Protein AF-0000000069230664 (afdb_homodimer)

Secondary structure (DSSP, 8-state):
-----------------------------------------------------GGGEEEEEEEE--SSS-EEEEEEEE----TT---EEEEEE-TT---SS---TTTEEEEETTEEEEGGG----TT-EEEEEEE-SS----EEEEEE--/-----------------------------------------------------GGGEEEEEEEE--SSS-EEEEEEEE----TT---EEEEEE-TT---SS---TTTEEEEETTEEEEGGG----TT-EEEEEEE-SS----EEEEEE--

Structure (mmCIF, N/CA/C/O backbone):
data_AF-0000000069230664-model_v1
#
loop_
_entity.id
_entity.type
_entity.pdbx_description
1 polymer 'Uncharacterized protein'
#
loop_
_atom_site.group_PDB
_atom_site.id
_atom_site.type_symbol
_atom_site.label_atom_id
_atom_site.label_alt_id
_atom_site.label_comp_id
_atom_site.label_asym_id
_atom_site.label_entity_id
_atom_site.label_seq_id
_atom_site.pdbx_PDB_ins_code
_atom_site.Cartn_x
_atom_site.Cartn_y
_atom_site.Cartn_z
_atom_site.occupancy
_atom_site.B_iso_or_equiv
_atom_site.auth_seq_id
_atom_site.auth_comp_id
_atom_site.auth_asym_id
_atom_site.auth_atom_id
_atom_site.pdbx_PDB_model_num
ATOM 1 N N . MET A 1 1 ? -23.125 7.215 -46.312 1 23.78 1 MET A N 1
ATOM 2 C CA . MET A 1 1 ? -23.688 8.547 -46.469 1 23.78 1 MET A CA 1
ATOM 3 C C . MET A 1 1 ? -23.359 9.422 -45.281 1 23.78 1 MET A C 1
ATOM 5 O O . MET A 1 1 ? -23.719 9.094 -44.125 1 23.78 1 MET A O 1
ATOM 9 N N . THR A 1 2 ? -22.234 10.258 -45.25 1 27.83 2 THR A N 1
ATOM 10 C CA . THR A 1 2 ? -21.219 10.883 -44.406 1 27.83 2 THR A CA 1
ATOM 11 C C . THR A 1 2 ? -21.75 12.164 -43.781 1 27.83 2 THR A C 1
ATOM 13 O O . THR A 1 2 ? -21.016 12.906 -43.156 1 27.83 2 THR A O 1
ATOM 16 N N . ILE A 1 3 ? -23.141 12.492 -43.781 1 30.53 3 ILE A N 1
ATOM 17 C CA . ILE A 1 3 ? -23.391 13.93 -43.75 1 30.53 3 ILE A CA 1
ATOM 18 C C . ILE A 1 3 ? -22.969 14.5 -42.406 1 30.53 3 ILE A C 1
ATOM 20 O O . ILE A 1 3 ? -23.266 13.914 -41.344 1 30.53 3 ILE A O 1
ATOM 24 N N . THR A 1 4 ? -22.047 15.625 -42.344 1 30.31 4 THR A N 1
ATOM 25 C CA . THR A 1 4 ? -21.234 16.594 -41.625 1 30.31 4 THR A CA 1
ATOM 26 C C . THR A 1 4 ? -22.109 17.562 -40.812 1 30.31 4 THR A C 1
ATOM 28 O O . THR A 1 4 ? -21.609 18.469 -40.156 1 30.31 4 THR A O 1
ATOM 31 N N . ASN A 1 5 ? -23.516 17.391 -40.656 1 31.42 5 ASN A N 1
ATOM 32 C CA . ASN A 1 5 ? -24.156 18.688 -40.406 1 31.42 5 ASN A CA 1
ATOM 33 C C . ASN A 1 5 ? -23.672 19.344 -39.125 1 31.42 5 ASN A C 1
ATOM 35 O O . ASN A 1 5 ? -23.484 18.656 -38.125 1 31.42 5 ASN A O 1
ATOM 39 N N . TYR A 1 6 ? -23.062 20.609 -39.219 1 31.38 6 TYR A N 1
ATOM 40 C CA . TYR A 1 6 ? -22.469 21.75 -38.5 1 31.38 6 TYR A CA 1
ATOM 41 C C . TYR A 1 6 ? -23.484 22.391 -37.562 1 31.38 6 TYR A C 1
ATOM 43 O O . TYR A 1 6 ? -24.359 23.125 -38 1 31.38 6 TYR A O 1
ATOM 51 N N . THR A 1 7 ? -24.312 21.703 -36.719 1 31.67 7 THR A N 1
ATOM 52 C CA . THR A 1 7 ? -25.359 22.438 -36 1 31.67 7 THR A CA 1
ATOM 53 C C . THR A 1 7 ? -24.781 23.609 -35.219 1 31.67 7 THR A C 1
ATOM 55 O O . THR A 1 7 ? -23.781 23.453 -34.531 1 31.67 7 THR A O 1
ATOM 58 N N . SER A 1 8 ? -25.125 24.953 -35.625 1 30.28 8 SER A N 1
ATOM 59 C CA . SER A 1 8 ? -25 26.375 -35.375 1 30.28 8 SER A CA 1
ATOM 60 C C . SER A 1 8 ? -25.453 26.75 -33.969 1 30.28 8 SER A C 1
ATOM 62 O O . SER A 1 8 ? -26.656 26.75 -33.688 1 30.28 8 SER A O 1
ATOM 64 N N . LEU A 1 9 ? -25.156 26.094 -32.812 1 29.92 9 LEU A N 1
ATOM 65 C CA . LEU A 1 9 ? -25.766 26.547 -31.562 1 29.92 9 LEU A CA 1
ATOM 66 C C . LEU A 1 9 ? -25.484 28.016 -31.328 1 29.92 9 LEU A C 1
ATOM 68 O O . LEU A 1 9 ? -24.328 28.438 -31.25 1 29.92 9 LEU A O 1
ATOM 72 N N . PHE A 1 10 ? -26.422 28.984 -31.766 1 29.2 10 PHE A N 1
ATOM 73 C CA . PHE A 1 10 ? -26.609 30.422 -31.75 1 29.2 10 PHE A CA 1
ATOM 74 C C . PHE A 1 10 ? -26.578 30.969 -30.328 1 29.2 10 PHE A C 1
ATOM 76 O O . PHE A 1 10 ? -27.484 30.719 -29.531 1 29.2 10 PHE A O 1
ATOM 83 N N . PHE A 1 11 ? -25.5 31.094 -29.531 1 29.5 11 PHE A N 1
ATOM 84 C CA . PHE A 1 11 ? -25.406 31.719 -28.219 1 29.5 11 PHE A CA 1
ATOM 85 C C . PHE A 1 11 ? -25.703 33.219 -28.312 1 29.5 11 PHE A C 1
ATOM 87 O O . PHE A 1 11 ? -24.875 34 -28.781 1 29.5 11 PHE A O 1
ATOM 94 N N . ILE A 1 12 ? -26.984 33.656 -28.641 1 29.86 12 ILE A N 1
ATOM 95 C CA . ILE A 1 12 ? -27.375 35.062 -28.797 1 29.86 12 ILE A CA 1
ATOM 96 C C . ILE A 1 12 ? -27.172 35.812 -27.484 1 29.86 12 ILE A C 1
ATOM 98 O O . ILE A 1 12 ? -27.875 35.562 -26.516 1 29.86 12 ILE A O 1
ATOM 102 N N . CYS A 1 13 ? -26.016 36.281 -27.031 1 29.11 13 CYS A N 1
ATOM 103 C CA . CYS A 1 13 ? -25.594 37.125 -25.906 1 29.11 13 CYS A CA 1
ATOM 104 C C . CYS A 1 13 ? -26.156 38.531 -26.047 1 29.11 13 CYS A C 1
ATOM 106 O O . CYS A 1 13 ? -25.453 39.438 -26.547 1 29.11 13 CYS A O 1
ATOM 108 N N . PHE A 1 14 ? -27.328 38.812 -26.656 1 28.77 14 PHE A N 1
ATOM 109 C CA . PHE A 1 14 ? -27.484 40.25 -26.969 1 28.77 14 PHE A CA 1
ATOM 110 C C . PHE A 1 14 ? -27.328 41.094 -25.734 1 28.77 14 PHE A C 1
ATOM 112 O O . PHE A 1 14 ? -27.75 40.719 -24.641 1 28.77 14 PHE A O 1
ATOM 119 N N . ILE A 1 15 ? -26.484 42.188 -25.734 1 32.62 15 ILE A N 1
ATOM 120 C CA . ILE A 1 15 ? -25.969 43.375 -25.094 1 32.62 15 ILE A CA 1
ATOM 121 C C . ILE A 1 15 ? -27.125 44.312 -24.719 1 32.62 15 ILE A C 1
ATOM 123 O O . ILE A 1 15 ? -27.828 44.812 -25.594 1 32.62 15 ILE A O 1
ATOM 127 N N . ILE A 1 16 ? -27.984 44 -23.656 1 33.19 16 ILE A N 1
ATOM 128 C CA . ILE A 1 16 ? -29.094 44.812 -23.203 1 33.19 16 ILE A CA 1
ATOM 129 C C . ILE A 1 16 ? -28.594 46.25 -22.938 1 33.19 16 ILE A C 1
ATOM 131 O O . ILE A 1 16 ? -27.625 46.438 -22.219 1 33.19 16 ILE A O 1
ATOM 135 N N . PRO A 1 17 ? -28.938 47.281 -23.797 1 34.44 17 PRO A N 1
ATOM 136 C CA . PRO A 1 17 ? -28.609 48.688 -23.797 1 34.44 17 PRO A CA 1
ATOM 137 C C . PRO A 1 17 ? -29.047 49.406 -22.5 1 34.44 17 PRO A C 1
ATOM 139 O O . PRO A 1 17 ? -30.234 49.375 -22.172 1 34.44 17 PRO A O 1
ATOM 142 N N . LEU A 1 18 ? -28.391 49.219 -21.344 1 31.38 18 LEU A N 1
ATOM 143 C CA . LEU A 1 18 ? -28.734 49.938 -20.109 1 31.38 18 LEU A CA 1
ATOM 144 C C . LEU A 1 18 ? -28.828 51.438 -20.344 1 31.38 18 LEU A C 1
ATOM 146 O O . LEU A 1 18 ? -27.844 52.062 -20.703 1 31.38 18 LEU A O 1
ATOM 150 N N . VAL A 1 19 ? -29.906 51.875 -21.031 1 29.36 19 VAL A N 1
ATOM 151 C CA . VAL A 1 19 ? -30.188 53.281 -21.297 1 29.36 19 VAL A CA 1
ATOM 152 C C . VAL A 1 19 ? -30.047 54.094 -20.016 1 29.36 19 VAL A C 1
ATOM 154 O O . VAL A 1 19 ? -30.391 53.625 -18.938 1 29.36 19 VAL A O 1
ATOM 157 N N . HIS A 1 20 ? -29.25 55.188 -20.078 1 30.42 20 HIS A N 1
ATOM 158 C CA . HIS A 1 20 ? -28.703 56.312 -19.312 1 30.42 20 HIS A CA 1
ATOM 159 C C . HIS A 1 20 ? -29.828 57.188 -18.766 1 30.42 20 HIS A C 1
ATOM 161 O O . HIS A 1 20 ? -30.438 57.969 -19.5 1 30.42 20 HIS A O 1
ATOM 167 N N . CYS A 1 21 ? -30.828 56.594 -18.078 1 27.78 21 CYS A N 1
ATOM 168 C CA . CYS A 1 21 ? -31.859 57.5 -17.609 1 27.78 21 CYS A CA 1
ATOM 169 C C . CYS A 1 21 ? -31.234 58.688 -16.859 1 27.78 21 CYS A C 1
ATOM 171 O O . CYS A 1 21 ? -30.391 58.5 -15.992 1 27.78 21 CYS A O 1
ATOM 173 N N . ASN A 1 22 ? -31.312 59.844 -17.484 1 27.75 22 ASN A N 1
ATOM 174 C CA . ASN A 1 22 ? -30.922 61.219 -17.234 1 27.75 22 ASN A CA 1
ATOM 175 C C . ASN A 1 22 ? -31.469 61.719 -15.898 1 27.75 22 ASN A C 1
ATOM 177 O O . ASN A 1 22 ? -32.625 62.125 -15.805 1 27.75 22 ASN A O 1
ATOM 181 N N . VAL A 1 23 ? -31.641 60.938 -14.82 1 27.81 23 VAL A N 1
ATOM 182 C CA . VAL A 1 23 ? -32.406 61.5 -13.727 1 27.81 23 VAL A CA 1
ATOM 183 C C . VAL A 1 23 ? -31.719 62.781 -13.234 1 27.81 23 VAL A C 1
ATOM 185 O O . VAL A 1 23 ? -30.5 62.781 -13.047 1 27.81 23 VAL A O 1
ATOM 188 N N . GLU A 1 24 ? -32.312 63.906 -13.602 1 31.81 24 GLU A N 1
ATOM 189 C CA . GLU A 1 24 ? -32.125 65.312 -13.328 1 31.81 24 GLU A CA 1
ATOM 190 C C . GLU A 1 24 ? -31.984 65.625 -11.828 1 31.81 24 GLU A C 1
ATOM 192 O O . GLU A 1 24 ? -32.969 65.438 -11.086 1 31.81 24 GLU A O 1
ATOM 197 N N . LYS A 1 25 ? -31.203 64.875 -11.055 1 29.16 25 LYS A N 1
ATOM 198 C CA . LYS A 1 25 ? -31.297 65.125 -9.617 1 29.16 25 LYS A CA 1
ATOM 199 C C . LYS A 1 25 ? -30.953 66.625 -9.297 1 29.16 25 LYS A C 1
ATOM 201 O O . LYS A 1 25 ? -30.016 67.188 -9.867 1 29.16 25 LYS A O 1
ATOM 206 N N . HIS A 1 26 ? -32.031 67.375 -9.016 1 27.28 26 HIS A N 1
ATOM 207 C CA . HIS A 1 26 ? -32.031 68.75 -8.484 1 27.28 26 HIS A CA 1
ATOM 208 C C . HIS A 1 26 ? -31.156 68.875 -7.258 1 27.28 26 HIS A C 1
ATOM 210 O O . HIS A 1 26 ? -31.047 67.938 -6.461 1 27.28 26 HIS A O 1
ATOM 216 N N . SER A 1 27 ? -30.125 69.75 -7.289 1 27.45 27 SER A N 1
ATOM 217 C CA . SER A 1 27 ? -28.938 70.125 -6.523 1 27.45 27 SER A CA 1
ATOM 218 C C . SER A 1 27 ? -29.312 70.812 -5.199 1 27.45 27 SER A C 1
ATOM 220 O O . SER A 1 27 ? -28.453 71.312 -4.48 1 27.45 27 SER A O 1
ATOM 222 N N . GLY A 1 28 ? -30.547 70.5 -4.656 1 25.44 28 GLY A N 1
ATOM 223 C CA . GLY A 1 28 ? -30.766 71.5 -3.602 1 25.44 28 GLY A CA 1
ATOM 224 C C . GLY A 1 28 ? -29.672 71.5 -2.553 1 25.44 28 GLY A C 1
ATOM 225 O O . GLY A 1 28 ? -28.953 70.5 -2.398 1 25.44 28 GLY A O 1
ATOM 226 N N . HIS A 1 29 ? -29.188 72.688 -2.184 1 30.41 29 HIS A N 1
ATOM 227 C CA . HIS A 1 29 ? -28.062 73.188 -1.422 1 30.41 29 HIS A CA 1
ATOM 228 C C . HIS A 1 29 ? -28.156 72.812 0.046 1 30.41 29 HIS A C 1
ATOM 230 O O . HIS A 1 29 ? -27.391 73.312 0.88 1 30.41 29 HIS A O 1
ATOM 236 N N . SER A 1 30 ? -28.859 71.688 0.382 1 27.73 30 SER A N 1
ATOM 237 C CA . SER A 1 30 ? -29.062 71.688 1.826 1 27.73 30 SER A CA 1
ATOM 238 C C . SER A 1 30 ? -27.734 71.625 2.574 1 27.73 30 SER A C 1
ATOM 240 O O . SER A 1 30 ? -26.828 70.938 2.189 1 27.73 30 SER A O 1
ATOM 242 N N . THR A 1 31 ? -27.516 72.75 3.258 1 29.25 31 THR A N 1
ATOM 243 C CA . THR A 1 31 ? -26.406 73.125 4.133 1 29.25 31 THR A CA 1
ATOM 244 C C . THR A 1 31 ? -26.219 72.062 5.23 1 29.25 31 THR A C 1
ATOM 246 O O . THR A 1 31 ? -27.031 72 6.152 1 29.25 31 THR A O 1
ATOM 249 N N . GLN A 1 32 ? -26.266 70.812 4.93 1 26.81 32 GLN A N 1
ATOM 250 C CA . GLN A 1 32 ? -26.219 69.875 6.082 1 26.81 32 GLN A CA 1
ATOM 251 C C . GLN A 1 32 ? -24.938 70.062 6.875 1 26.81 32 GLN A C 1
ATOM 253 O O . GLN A 1 32 ? -23.844 70.188 6.297 1 26.81 32 GLN A O 1
ATOM 258 N N . ILE A 1 33 ? -25.109 70.875 7.973 1 32.66 33 ILE A N 1
ATOM 259 C CA . ILE 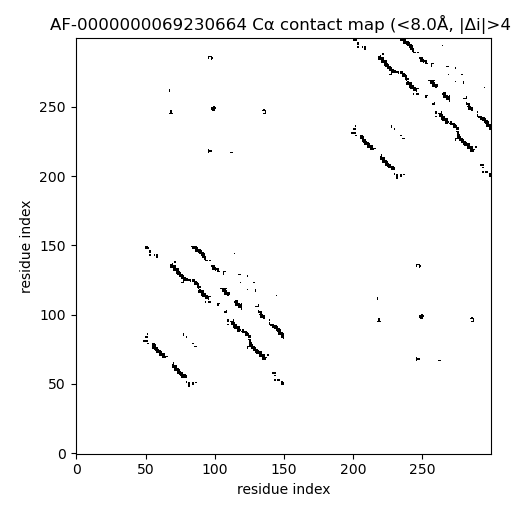A 1 33 ? -24.141 71 9.055 1 32.66 33 ILE A CA 1
ATOM 260 C C . ILE A 1 33 ? -23.562 69.625 9.414 1 32.66 33 ILE A C 1
ATOM 262 O O . ILE A 1 33 ? -24.281 68.75 9.844 1 32.66 33 ILE A O 1
ATOM 266 N N . MET A 1 34 ? -22.703 69.125 8.547 1 27.47 34 MET A N 1
ATOM 267 C CA . MET A 1 34 ? -22.094 67.875 8.883 1 27.47 34 MET A CA 1
ATOM 268 C C . MET A 1 34 ? -21.266 67.938 10.156 1 27.47 34 MET A C 1
ATOM 270 O O . MET A 1 34 ? -20.328 68.75 10.227 1 27.47 34 MET A O 1
ATOM 274 N N . HIS A 1 35 ? -22.031 68.062 11.297 1 29.52 35 HIS A N 1
ATOM 275 C CA . HIS A 1 35 ? -21.281 67.875 12.539 1 29.52 35 HIS A CA 1
ATOM 276 C C . HIS A 1 35 ? -20.328 66.688 12.445 1 29.52 35 HIS A C 1
ATOM 278 O O . HIS A 1 35 ? -20.719 65.625 12 1 29.52 35 HIS A O 1
ATOM 284 N N . SER A 1 36 ? -19.125 67.062 12.164 1 32 36 SER A N 1
ATOM 285 C CA . SER A 1 36 ? -18.016 66.062 12.156 1 32 36 SER A CA 1
ATOM 286 C C . SER A 1 36 ? -17.891 65.375 13.5 1 32 36 SER A C 1
ATOM 288 O O . SER A 1 36 ? -17.641 66 14.523 1 32 36 SER A O 1
ATOM 290 N N . PHE A 1 37 ? -18.938 64.562 13.93 1 31.34 37 PHE A N 1
ATOM 291 C CA . PHE A 1 37 ? -18.641 63.688 15.047 1 31.34 37 PHE A CA 1
ATOM 292 C C . PHE A 1 37 ? -17.281 63.031 14.883 1 31.34 37 PHE A C 1
ATOM 294 O O . PHE A 1 37 ? -17.031 62.344 13.891 1 31.34 37 PHE A O 1
ATOM 301 N N . HIS A 1 38 ? -16.203 63.75 15.297 1 31.69 38 HIS A N 1
ATOM 302 C CA . HIS A 1 38 ? -14.938 63.062 15.453 1 31.69 38 HIS A CA 1
ATOM 303 C C . HIS A 1 38 ? -15.078 61.812 16.344 1 31.69 38 HIS A C 1
ATOM 305 O O . HIS A 1 38 ? -15.289 61.938 17.547 1 31.69 38 HIS A O 1
ATOM 311 N N . GLU A 1 39 ? -15.93 60.875 16.031 1 35.84 39 GLU A N 1
ATOM 312 C CA . GLU A 1 39 ? -15.789 59.625 16.734 1 35.84 39 GLU A CA 1
ATOM 313 C C . GLU A 1 39 ? -14.328 59.188 16.812 1 35.84 39 GLU A C 1
ATOM 315 O O . GLU A 1 39 ? -13.656 59.094 15.789 1 35.84 39 GLU A O 1
ATOM 320 N N . ASP A 1 40 ? -13.68 59.656 17.828 1 36.69 40 ASP A N 1
ATOM 321 C CA . ASP A 1 40 ? -12.453 58.938 18.203 1 36.69 40 ASP A CA 1
ATOM 322 C C . ASP A 1 40 ? -12.648 57.438 18.094 1 36.69 40 ASP A C 1
ATOM 324 O O . ASP A 1 40 ? -13.391 56.844 18.875 1 36.69 40 ASP A O 1
ATOM 328 N N . ARG A 1 41 ? -12.875 56.844 16.969 1 35.25 41 ARG A N 1
ATOM 329 C CA . ARG A 1 41 ? -12.797 55.406 16.797 1 35.25 41 ARG A CA 1
ATOM 330 C C . ARG A 1 41 ? -11.469 54.844 17.312 1 35.25 41 ARG A C 1
ATOM 332 O O . ARG A 1 41 ? -10.445 54.969 16.641 1 35.25 41 ARG A O 1
ATOM 339 N N . ASN A 1 42 ? -11.117 55.219 18.516 1 36.44 42 ASN A N 1
ATOM 340 C CA . ASN A 1 42 ? -10.172 54.188 18.969 1 36.44 42 ASN A CA 1
ATOM 341 C C . ASN A 1 42 ? -10.578 52.812 18.5 1 36.44 42 ASN A C 1
ATOM 343 O O . ASN A 1 42 ? -11.523 52.219 19.031 1 36.44 42 ASN A O 1
ATOM 347 N N . GLY A 1 43 ? -10.781 52.688 17.297 1 36.31 43 GLY A N 1
ATOM 348 C CA . GLY A 1 43 ? -10.914 51.312 16.812 1 36.31 43 GLY A CA 1
ATOM 349 C C . GLY A 1 43 ? -10.125 50.31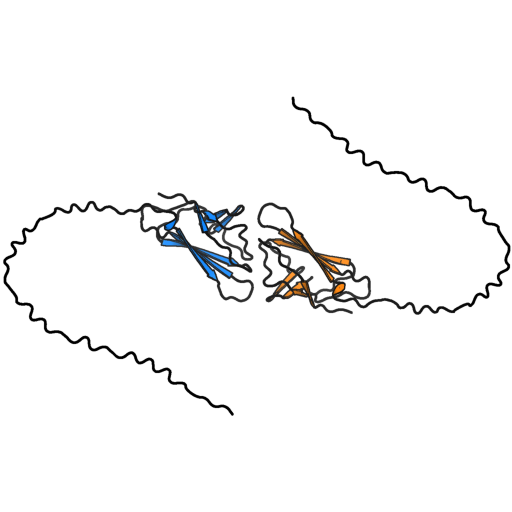2 17.625 1 36.31 43 GLY A C 1
ATOM 350 O O . GLY A 1 43 ? -8.898 50.375 17.688 1 36.31 43 GLY A O 1
ATOM 351 N N . SER A 1 44 ? -10.523 50.062 18.875 1 40.16 44 SER A N 1
ATOM 352 C CA . SER A 1 44 ? -10.016 48.781 19.359 1 40.16 44 SER A CA 1
ATOM 353 C C . SER A 1 44 ? -9.648 47.844 18.203 1 40.16 44 SER A C 1
ATOM 355 O O . SER A 1 44 ? -10.5 47.5 17.391 1 40.16 44 SER A O 1
ATOM 357 N N . LYS A 1 45 ? -8.586 48.188 17.547 1 41.06 45 LYS A N 1
ATOM 358 C CA . LYS A 1 45 ? -8.055 47.031 16.797 1 41.06 45 LYS A CA 1
ATOM 359 C C . LYS A 1 45 ? -8.5 45.719 17.422 1 41.06 45 LYS A C 1
ATOM 361 O O . LYS A 1 45 ? -8.047 45.344 18.5 1 41.06 45 LYS A O 1
ATOM 366 N N . PHE A 1 46 ? -9.68 45.469 17.516 1 42.19 46 PHE A N 1
ATOM 367 C CA . PHE A 1 46 ? -9.922 44.031 17.547 1 42.19 46 PHE A CA 1
ATOM 368 C C . PHE A 1 46 ? -8.805 43.281 16.844 1 42.19 46 PHE A C 1
ATOM 370 O O . PHE A 1 46 ? -8.641 43.375 15.625 1 42.19 46 PHE A O 1
ATOM 377 N N . SER A 1 47 ? -7.586 43.5 17.297 1 41.91 47 SER A N 1
ATOM 378 C CA . SER A 1 47 ? -6.629 42.469 16.828 1 41.91 47 SER A CA 1
ATOM 379 C C . SER A 1 47 ? -7.332 41.188 16.469 1 41.91 47 SER A C 1
ATOM 381 O O . SER A 1 47 ? -7.691 40.406 17.328 1 41.91 47 SER A O 1
ATOM 383 N N . TRP A 1 48 ? -8.297 41.156 15.727 1 43.88 48 TRP A N 1
ATOM 384 C CA . TRP A 1 48 ? -8.758 39.906 15.156 1 43.88 48 TRP A CA 1
ATOM 385 C C . TRP A 1 48 ? -7.652 38.844 15.164 1 43.88 48 TRP A C 1
ATOM 387 O O . TRP A 1 48 ? -6.961 38.656 14.156 1 43.88 48 TRP A O 1
ATOM 397 N N . HIS A 1 49 ? -6.59 39.062 15.906 1 49.84 49 HIS A N 1
ATOM 398 C CA . HIS A 1 49 ? -5.625 37.969 15.977 1 49.84 49 HIS A CA 1
ATOM 399 C C . HIS A 1 49 ? -6.32 36.625 16.203 1 49.84 49 HIS A C 1
ATOM 401 O O . HIS A 1 49 ? -6.602 36.25 17.344 1 49.84 49 HIS A O 1
ATOM 407 N N . GLY A 1 50 ? -7.309 36.344 15.547 1 57.34 50 GLY A N 1
ATOM 408 C CA . GLY A 1 50 ? -7.988 35.062 15.68 1 57.34 50 GLY A CA 1
ATOM 409 C C . GLY A 1 50 ? -7.039 33.906 15.914 1 57.34 50 GLY A C 1
ATOM 410 O O . GLY A 1 50 ? -5.934 33.875 15.375 1 57.34 50 GLY A O 1
ATOM 411 N N . SER A 1 51 ? -7.07 33.188 17.109 1 81.19 51 SER A N 1
ATOM 412 C CA . SER A 1 51 ? -6.281 32.031 17.5 1 81.19 51 SER A CA 1
ATOM 413 C C . SER A 1 51 ? -6.254 30.984 16.391 1 81.19 51 SER A C 1
ATOM 415 O O . SER A 1 51 ? -7.188 30.891 15.594 1 81.19 51 SER A O 1
ATOM 417 N N . CYS A 1 52 ? -4.984 30.688 16.047 1 93.25 52 CYS A N 1
ATOM 418 C CA . CYS A 1 52 ? -4.84 29.562 15.125 1 93.25 52 CYS A CA 1
ATOM 419 C C . CYS A 1 52 ? -5.598 28.344 15.633 1 93.25 52 CYS A C 1
ATOM 421 O O . CYS A 1 52 ? -5.57 28.047 16.828 1 93.25 52 CYS A O 1
ATOM 423 N N . THR A 1 53 ? -6.445 27.781 14.695 1 95.12 53 THR A N 1
ATOM 424 C CA . THR A 1 53 ? -7.234 26.609 15.047 1 95.12 53 THR A CA 1
ATOM 425 C C . THR A 1 53 ? -7.023 25.484 14.023 1 95.12 53 THR A C 1
ATOM 427 O O . THR A 1 53 ? -6.207 25.625 13.109 1 95.12 53 THR A O 1
ATOM 430 N N . ASN A 1 54 ? -7.738 24.406 14.258 1 96.56 54 ASN A N 1
ATOM 431 C CA . ASN A 1 54 ? -7.625 23.266 13.352 1 96.56 54 ASN A CA 1
ATOM 432 C C . ASN A 1 54 ? -8.062 23.641 11.938 1 96.56 54 ASN A C 1
ATOM 434 O O . ASN A 1 54 ? -7.613 23.031 10.961 1 96.56 54 ASN A O 1
ATOM 438 N N . LYS A 1 55 ? -8.906 24.688 11.875 1 96.62 55 LYS A N 1
ATOM 439 C CA . LYS A 1 55 ? -9.375 25.109 10.562 1 96.62 55 LYS A CA 1
ATOM 440 C C . LYS A 1 55 ? -8.234 25.703 9.734 1 96.62 55 LYS A C 1
ATOM 442 O O . LYS A 1 55 ? -8.352 25.828 8.508 1 96.62 55 LYS A O 1
ATOM 447 N N . ASP A 1 56 ? -7.141 26.047 10.398 1 97.12 56 ASP A N 1
ATOM 448 C CA . ASP A 1 56 ? -6.012 26.703 9.734 1 97.12 56 ASP A CA 1
ATOM 449 C C . ASP A 1 56 ? -5.02 25.672 9.211 1 97.12 56 ASP A C 1
ATOM 451 O O . ASP A 1 56 ? -4.031 26.031 8.562 1 97.12 56 ASP A O 1
ATOM 455 N N . ILE A 1 57 ? -5.164 24.391 9.5 1 98.5 57 ILE A N 1
ATOM 456 C CA . ILE A 1 57 ? -4.355 23.328 8.914 1 98.5 57 ILE A CA 1
ATOM 457 C C . ILE A 1 57 ? -5.051 22.781 7.672 1 98.5 57 ILE A C 1
ATOM 459 O O . ILE A 1 57 ? -6.066 22.078 7.777 1 98.5 57 ILE A O 1
ATOM 463 N N . SER A 1 58 ? -4.5 23.141 6.531 1 98.69 58 SER A N 1
ATOM 464 C CA . SER A 1 58 ? -5.062 22.688 5.262 1 98.69 58 SER A CA 1
ATOM 465 C C . SER A 1 58 ? -4.383 21.406 4.785 1 98.69 58 SER A C 1
ATOM 467 O O . SER A 1 58 ? -3.152 21.312 4.793 1 98.69 58 SER A O 1
ATOM 469 N N . ILE A 1 59 ? -5.199 20.406 4.395 1 98.88 59 ILE A N 1
ATOM 470 C CA . ILE A 1 59 ? -4.723 19.125 3.873 1 98.88 59 ILE A CA 1
ATOM 471 C C . ILE A 1 59 ? -5.285 18.906 2.473 1 98.88 59 ILE A C 1
ATOM 473 O O . ILE A 1 59 ? -6.504 18.953 2.271 1 98.88 59 ILE A O 1
ATOM 477 N N . SER A 1 60 ? -4.414 18.703 1.538 1 98.69 60 SER A N 1
ATOM 478 C CA . SER A 1 60 ? -4.859 18.438 0.174 1 98.69 60 SER A CA 1
ATOM 479 C C . SER A 1 60 ? -4.082 17.281 -0.44 1 98.69 60 SER A C 1
ATOM 481 O O . SER A 1 60 ? -2.934 17.031 -0.068 1 98.69 60 SER A O 1
ATOM 483 N N . GLN A 1 61 ? -4.797 16.531 -1.288 1 98.69 61 GLN A N 1
ATOM 484 C CA . GLN A 1 61 ? -4.172 15.438 -2.021 1 98.69 61 GLN A CA 1
ATOM 485 C C . GLN A 1 61 ? -4.523 15.492 -3.506 1 98.69 61 GLN A C 1
ATOM 487 O O . GLN A 1 61 ? -5.637 15.883 -3.869 1 98.69 61 GLN A O 1
ATOM 492 N N . SER A 1 62 ? -3.527 15.227 -4.34 1 97.81 62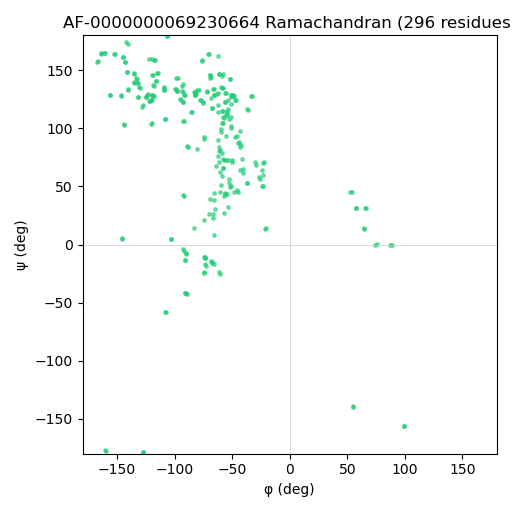 SER A N 1
ATOM 493 C CA . SER A 1 62 ? -3.742 15.125 -5.777 1 97.81 62 SER A CA 1
ATOM 494 C C . SER A 1 62 ? -3.076 13.883 -6.348 1 97.81 62 SER A C 1
ATOM 496 O O . SER A 1 62 ? -2.035 13.445 -5.852 1 97.81 62 SER A O 1
ATOM 498 N N . ARG A 1 63 ? -3.754 13.281 -7.305 1 96.56 63 ARG A N 1
ATOM 499 C CA . ARG A 1 63 ? -3.18 12.117 -7.98 1 96.56 63 ARG A CA 1
ATOM 500 C C . ARG A 1 63 ? -2.217 12.547 -9.086 1 96.56 63 ARG A C 1
ATOM 502 O O . ARG A 1 63 ? -2.518 13.453 -9.859 1 96.56 63 ARG A O 1
ATOM 509 N N . GLU A 1 64 ? -1.077 11.945 -9.055 1 92.69 64 GLU A N 1
ATOM 510 C CA . GLU A 1 64 ? -0.132 12.188 -10.141 1 9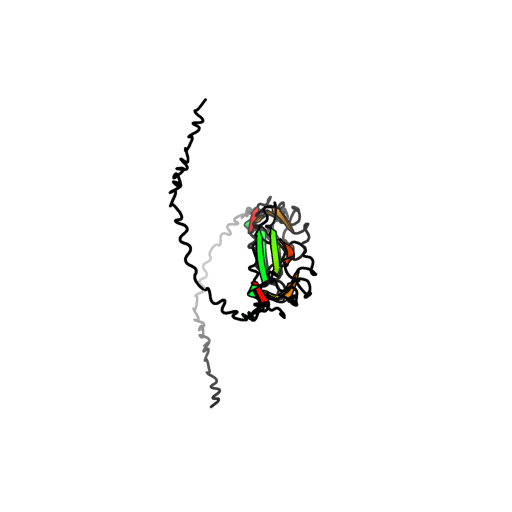2.69 64 GLU A CA 1
ATOM 511 C C . GLU A 1 64 ? -0.284 11.156 -11.25 1 92.69 64 GLU A C 1
ATOM 513 O O . GLU A 1 64 ? -0.548 9.977 -10.977 1 92.69 64 GLU A O 1
ATOM 518 N N . THR A 1 65 ? -0.222 11.602 -12.438 1 80.56 65 THR A N 1
ATOM 519 C CA . THR A 1 65 ? -0.366 10.711 -13.586 1 80.56 65 THR A CA 1
ATOM 520 C C . THR A 1 65 ? 0.989 10.156 -14.008 1 80.56 65 THR A C 1
ATOM 522 O O . THR A 1 65 ? 1.757 10.828 -14.695 1 80.56 65 THR A O 1
ATOM 525 N N . LEU A 1 66 ? 1.367 9.18 -13.414 1 82.81 66 LEU A N 1
ATOM 526 C CA . LEU A 1 66 ? 2.588 8.484 -13.805 1 82.81 66 LEU A CA 1
ATOM 527 C C . LEU A 1 66 ? 2.297 7.023 -14.141 1 82.81 66 LEU A C 1
ATOM 529 O O . LEU A 1 66 ? 1.195 6.531 -13.883 1 82.81 66 LEU A O 1
ATOM 533 N N . ARG A 1 67 ? 3.264 6.543 -14.875 1 86.31 67 ARG A N 1
ATOM 534 C CA . ARG A 1 67 ? 3.172 5.113 -15.156 1 86.31 67 ARG A CA 1
ATOM 535 C C . ARG A 1 67 ? 3.41 4.293 -13.891 1 86.31 67 ARG A C 1
ATOM 537 O O . ARG A 1 67 ? 4.133 4.727 -12.992 1 86.31 67 ARG A O 1
ATOM 544 N N . GLY A 1 68 ? 2.734 3.17 -13.789 1 92.94 68 GLY A N 1
ATOM 545 C CA . GLY A 1 68 ? 2.932 2.307 -12.641 1 92.94 68 GLY A CA 1
ATOM 546 C C . GLY A 1 68 ? 1.858 2.471 -11.578 1 92.94 68 GLY A C 1
ATOM 547 O O . GLY A 1 68 ? 0.723 2.836 -11.891 1 92.94 68 GLY A O 1
ATOM 548 N N . ILE A 1 69 ? 2.26 2.102 -10.336 1 95.44 69 ILE A N 1
ATOM 549 C CA . ILE A 1 69 ? 1.335 2.223 -9.219 1 95.44 69 ILE A CA 1
ATOM 550 C C . ILE A 1 69 ? 0.901 3.678 -9.062 1 95.44 69 ILE A C 1
ATOM 552 O O . ILE A 1 69 ? 1.73 4.59 -9.117 1 95.44 69 ILE A O 1
ATOM 556 N N . PRO A 1 70 ? -0.384 3.904 -8.859 1 96.38 70 PRO A N 1
ATOM 557 C CA . PRO A 1 70 ? -0.843 5.281 -8.656 1 96.38 70 PRO A CA 1
ATOM 558 C C . PRO A 1 70 ? -0.054 6.008 -7.57 1 96.38 70 PRO A C 1
ATOM 560 O O . PRO A 1 70 ? 0.328 5.402 -6.566 1 96.38 70 PRO A O 1
ATOM 563 N N . GLN A 1 71 ? 0.194 7.289 -7.797 1 98 71 GLN A N 1
ATOM 564 C CA . GLN A 1 71 ? 0.887 8.156 -6.848 1 98 71 GLN A CA 1
ATOM 565 C C . GLN A 1 71 ? -0 9.32 -6.414 1 98 71 GLN A C 1
ATOM 567 O O . GLN A 1 71 ? -0.743 9.875 -7.227 1 98 71 GLN A O 1
ATOM 572 N N . TYR A 1 72 ? 0.159 9.703 -5.211 1 98.31 72 TYR A N 1
ATOM 573 C CA . TYR A 1 72 ? -0.622 10.789 -4.633 1 98.31 72 TYR A CA 1
ATOM 574 C C . TYR A 1 72 ? 0.28 11.789 -3.92 1 98.31 72 TYR A C 1
ATOM 576 O O . TYR A 1 72 ? 1.091 11.406 -3.072 1 98.31 72 TYR A O 1
ATOM 584 N N . VAL A 1 73 ? 0.116 13.031 -4.301 1 98.62 73 VAL A N 1
ATOM 585 C CA . VAL A 1 73 ? 0.837 14.109 -3.639 1 98.62 73 VAL A CA 1
ATOM 586 C C . VAL A 1 73 ? -0.002 14.664 -2.488 1 98.62 73 VAL A C 1
ATOM 588 O O . VAL A 1 73 ? -1.182 14.977 -2.668 1 98.62 73 VAL A O 1
ATOM 591 N N . VAL A 1 74 ? 0.636 14.727 -1.345 1 98.81 74 VAL A N 1
ATOM 592 C CA . VAL A 1 74 ? -0.005 15.297 -0.165 1 98.81 74 VAL A CA 1
ATOM 593 C C . VAL A 1 74 ? 0.637 16.641 0.173 1 98.81 74 VAL A C 1
ATOM 595 O O . VAL A 1 74 ? 1.862 16.781 0.151 1 98.81 74 VAL A O 1
ATOM 598 N N . GLN A 1 75 ? -0.209 17.594 0.411 1 98.81 75 GLN A N 1
ATOM 599 C CA . GLN A 1 75 ? 0.238 18.875 0.929 1 98.81 75 GLN A CA 1
ATOM 600 C C . GLN A 1 75 ? -0.491 19.234 2.221 1 98.81 75 GLN A C 1
ATOM 602 O O . GLN A 1 75 ? -1.723 19.219 2.271 1 98.81 75 GLN A O 1
ATOM 607 N N . ILE A 1 76 ? 0.262 19.531 3.215 1 98.88 76 ILE A N 1
ATOM 608 C CA . ILE A 1 76 ? -0.241 20.016 4.492 1 98.88 76 ILE A CA 1
ATOM 609 C C . ILE A 1 76 ? 0.304 21.422 4.758 1 98.88 76 ILE A C 1
ATOM 611 O O . ILE A 1 76 ? 1.52 21.625 4.762 1 98.88 76 ILE A O 1
ATOM 615 N N . MET A 1 77 ? -0.645 22.297 5.051 1 98.69 77 MET A N 1
ATOM 616 C CA . MET A 1 77 ? -0.223 23.688 5.125 1 98.69 77 MET A CA 1
ATOM 617 C C . MET A 1 77 ? -0.812 24.375 6.355 1 98.69 77 MET A C 1
ATOM 619 O O . MET A 1 77 ? -1.974 24.156 6.699 1 98.69 77 MET A O 1
ATOM 623 N N . ASN A 1 78 ? 0.056 25.188 6.973 1 98.12 78 ASN A N 1
ATOM 624 C CA . ASN A 1 78 ? -0.464 26.141 7.953 1 98.12 78 ASN A CA 1
ATOM 625 C C . ASN A 1 78 ? -0.938 27.422 7.285 1 98.12 78 ASN A C 1
ATOM 627 O O . ASN A 1 78 ? -0.125 28.219 6.805 1 98.12 78 ASN A O 1
ATOM 631 N N . THR A 1 79 ? -2.232 27.625 7.379 1 96.94 79 THR A N 1
ATOM 632 C CA . THR A 1 79 ? -2.785 28.797 6.699 1 96.94 79 THR A CA 1
ATOM 633 C C . THR A 1 79 ? -3.082 29.906 7.699 1 96.94 79 THR A C 1
ATOM 635 O O . THR A 1 79 ? -3.701 30.922 7.348 1 96.94 79 THR A O 1
ATOM 638 N N . CYS A 1 80 ? -2.705 29.625 8.922 1 95.12 80 CYS A N 1
ATOM 639 C CA . CYS A 1 80 ? -2.871 30.672 9.922 1 95.12 80 CYS A CA 1
ATOM 640 C C . CYS A 1 80 ? -1.963 31.859 9.625 1 95.12 80 CYS A C 1
ATOM 642 O O . CYS A 1 80 ? -0.766 31.688 9.383 1 95.12 80 CYS A O 1
ATOM 644 N N . VAL A 1 81 ? -2.475 33.125 9.688 1 90.12 81 VAL A N 1
ATOM 645 C CA . VAL A 1 81 ? -1.729 34.312 9.289 1 90.12 81 VAL A CA 1
ATOM 646 C C . VAL A 1 81 ? -0.979 34.875 10.492 1 90.12 81 VAL A C 1
ATOM 648 O O . VAL A 1 81 ? -0.047 35.656 10.336 1 90.12 81 VAL A O 1
ATOM 651 N N . SER A 1 82 ? -1.358 34.375 11.633 1 84.75 82 SER A N 1
ATOM 652 C CA . SER A 1 82 ? -0.657 34.875 12.812 1 84.75 82 SER A CA 1
ATOM 653 C C . SER A 1 82 ? 0.802 34.438 12.82 1 84.75 82 SER A C 1
ATOM 655 O O . SER A 1 82 ? 1.091 33.25 12.773 1 84.75 82 SER A O 1
ATOM 657 N N . SER A 1 83 ? 1.71 35.375 12.773 1 81 83 SER A N 1
ATOM 658 C CA . SER A 1 83 ? 3.131 35.031 12.805 1 81 83 SER A CA 1
ATOM 659 C C . SER A 1 83 ? 3.574 34.594 14.203 1 81 83 SER A C 1
ATOM 661 O O . SER A 1 83 ? 4.66 34.062 14.367 1 81 83 SER A O 1
ATOM 663 N N . LYS A 1 84 ? 2.68 34.812 15.172 1 85.56 84 LYS A N 1
ATOM 664 C CA . LYS A 1 84 ? 3.053 34.531 16.562 1 85.56 84 LYS A CA 1
ATOM 665 C C . LYS A 1 84 ? 2.672 33.125 16.953 1 85.56 84 LYS A C 1
ATOM 667 O O . LYS A 1 84 ? 3.02 32.656 18.031 1 85.56 84 LYS A O 1
ATOM 672 N N . CYS A 1 85 ? 1.968 32.438 16 1 90.62 85 CYS A N 1
ATOM 673 C CA . CYS A 1 85 ? 1.503 31.109 16.328 1 90.62 85 CYS A CA 1
ATOM 674 C C . CYS A 1 85 ? 1.936 30.109 15.273 1 90.62 85 CYS A C 1
ATOM 676 O O . CYS A 1 85 ? 1.613 30.266 14.094 1 90.62 85 CYS A O 1
ATOM 678 N N . ALA A 1 86 ? 2.699 29.125 15.68 1 95.5 86 ALA A N 1
ATOM 679 C CA . ALA A 1 86 ? 3.051 27.984 14.828 1 95.5 86 ALA A CA 1
ATOM 680 C C . ALA A 1 86 ? 2.58 26.672 15.445 1 95.5 86 ALA A C 1
ATOM 682 O O . ALA A 1 86 ? 3.195 26.156 16.375 1 95.5 86 ALA A O 1
ATOM 683 N N . PRO A 1 87 ? 1.461 26.125 14.883 1 97.56 87 PRO A N 1
ATOM 684 C CA . PRO A 1 87 ? 1.015 24.828 15.414 1 97.56 87 PRO A CA 1
ATOM 685 C C . PRO A 1 87 ? 2.082 23.75 15.297 1 97.56 87 PRO A C 1
ATOM 687 O O . PRO A 1 87 ? 2.889 23.766 14.359 1 97.56 87 PRO A O 1
ATOM 690 N N . TYR A 1 88 ? 2.111 22.859 16.25 1 98.19 88 TYR A N 1
ATOM 691 C CA . TYR A 1 88 ? 3.066 21.75 16.25 1 98.19 88 TYR A CA 1
ATOM 692 C C . TYR A 1 88 ? 2.42 20.484 16.766 1 98.19 88 TYR A C 1
ATOM 694 O O . TYR A 1 88 ? 1.23 20.469 17.094 1 98.19 88 TYR A O 1
ATOM 702 N N . ASN A 1 89 ? 3.164 19.406 16.688 1 98.75 89 ASN A N 1
ATOM 703 C CA . ASN A 1 89 ? 2.611 18.125 17.062 1 98.75 89 ASN A CA 1
ATOM 704 C C . ASN A 1 89 ? 1.297 17.828 16.344 1 98.75 89 ASN A C 1
ATOM 706 O O . ASN A 1 89 ? 0.298 17.484 16.969 1 98.75 89 ASN A O 1
ATOM 710 N N . ILE A 1 90 ? 1.37 18.125 15.031 1 98.88 90 ILE A N 1
ATOM 711 C CA . ILE A 1 90 ? 0.199 17.938 14.18 1 98.88 90 ILE A CA 1
ATOM 712 C C . ILE A 1 90 ? 0.026 16.453 13.852 1 98.88 90 ILE A C 1
ATOM 714 O O . ILE A 1 90 ? 0.955 15.805 13.359 1 98.88 90 ILE A O 1
ATOM 718 N N . HIS A 1 91 ? -1.138 15.891 14.156 1 98.94 91 HIS A N 1
ATOM 719 C CA . HIS A 1 91 ? -1.506 14.516 13.852 1 98.94 91 HIS A CA 1
ATOM 720 C C . HIS A 1 91 ? -2.678 14.453 12.883 1 98.94 91 HIS A C 1
ATOM 722 O O . HIS A 1 91 ? -3.613 15.25 12.977 1 98.94 91 HIS A O 1
ATOM 728 N N . LEU A 1 92 ? -2.611 13.555 12.016 1 98.94 92 LEU A N 1
ATOM 729 C CA . LEU A 1 92 ? -3.695 13.328 11.07 1 98.94 92 LEU A CA 1
ATOM 730 C C . LEU A 1 92 ? -4.32 11.953 11.281 1 98.94 92 LEU A C 1
ATOM 732 O O . LEU A 1 92 ? -3.637 11.008 11.68 1 98.94 92 LEU A O 1
ATOM 736 N N . HIS A 1 93 ? -5.652 11.844 11.016 1 98.88 93 HIS A N 1
ATOM 737 C CA . HIS A 1 93 ? -6.266 10.562 10.719 1 98.88 93 HIS A CA 1
ATOM 738 C C . HIS A 1 93 ? -5.742 9.992 9.406 1 98.88 93 HIS A C 1
ATOM 740 O O . HIS A 1 93 ? -5.766 10.672 8.375 1 98.88 93 HIS A O 1
ATOM 746 N N . CYS A 1 94 ? -5.301 8.758 9.484 1 98.75 94 CYS A N 1
ATOM 747 C CA . CYS A 1 94 ? -4.703 8.227 8.266 1 98.75 94 CYS A CA 1
ATOM 748 C C . CYS A 1 94 ? -4.992 6.734 8.133 1 98.75 94 CYS A C 1
ATOM 750 O O . CYS A 1 94 ? -4.426 6.066 7.266 1 98.75 94 CYS A O 1
ATOM 752 N N . GLY A 1 95 ? -5.832 6.051 9.039 1 97.56 95 GLY A N 1
ATOM 753 C CA . GLY A 1 95 ? -6.027 4.609 9.016 1 97.56 95 GLY A CA 1
ATOM 754 C C . GLY A 1 95 ? -4.73 3.832 9.102 1 97.56 95 GLY A C 1
ATOM 755 O O . GLY A 1 95 ? -3.896 4.102 9.969 1 97.56 95 GLY A O 1
ATOM 756 N N . TRP A 1 96 ? -4.574 2.764 8.359 1 96.62 96 TRP A N 1
ATOM 757 C CA . TRP A 1 96 ? -3.334 2.006 8.227 1 96.62 96 TRP A CA 1
ATOM 758 C C . TRP A 1 96 ? -2.518 2.498 7.035 1 96.62 96 TRP A C 1
ATOM 760 O O . TRP A 1 96 ? -2.014 1.696 6.246 1 96.62 96 TRP A O 1
ATOM 770 N N . PHE A 1 97 ? -2.447 3.83 6.879 1 98.06 97 PHE A N 1
ATOM 771 C CA . PHE A 1 97 ? -1.69 4.441 5.793 1 98.06 97 PHE A CA 1
ATOM 772 C C . PHE A 1 97 ? -0.459 3.611 5.457 1 98.06 97 PHE A C 1
ATOM 774 O O . PHE A 1 97 ? 0.317 3.252 6.344 1 98.06 97 PHE A O 1
ATOM 781 N N . ALA A 1 98 ? -0.307 3.287 4.215 1 97.69 98 ALA A N 1
ATOM 782 C CA . ALA A 1 98 ? 0.8 2.521 3.648 1 97.69 98 ALA A CA 1
ATOM 783 C C . ALA A 1 98 ? 1.207 3.07 2.283 1 97.69 98 ALA A C 1
ATOM 785 O O . ALA A 1 98 ? 0.374 3.607 1.55 1 97.69 98 ALA A O 1
ATOM 786 N N . SE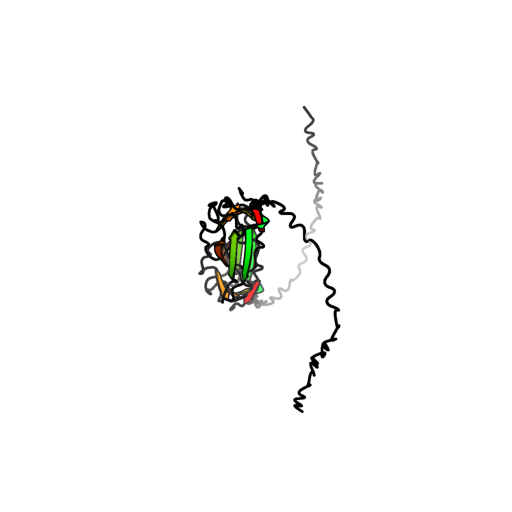R A 1 99 ? 2.471 2.943 1.997 1 97.75 99 SER A N 1
ATOM 787 C CA . SER A 1 99 ? 2.996 3.422 0.723 1 97.75 99 SER A CA 1
ATOM 788 C C . SER A 1 99 ? 4.031 2.457 0.154 1 97.75 99 SER A C 1
ATOM 790 O O . SER A 1 99 ? 4.91 1.982 0.878 1 97.75 99 SER A O 1
ATOM 792 N N . ALA A 1 100 ? 3.902 2.168 -1.1 1 96.75 100 ALA A N 1
ATOM 793 C CA . ALA A 1 100 ? 4.91 1.361 -1.783 1 96.75 100 ALA A CA 1
ATOM 794 C C . ALA A 1 100 ? 6.184 2.168 -2.027 1 96.75 100 ALA A C 1
ATOM 796 O O . ALA A 1 100 ? 7.238 1.6 -2.328 1 96.75 100 ALA A O 1
ATOM 797 N N . ARG A 1 101 ? 6.066 3.381 -1.93 1 95.5 101 ARG A N 1
ATOM 798 C CA . ARG A 1 101 ? 7.203 4.289 -2.014 1 95.5 101 ARG A CA 1
ATOM 799 C C . ARG A 1 101 ? 7.676 4.703 -0.624 1 95.5 101 ARG A C 1
ATOM 801 O O . ARG A 1 101 ? 6.863 4.945 0.27 1 95.5 101 ARG A O 1
ATOM 808 N N . ILE A 1 102 ? 8.945 4.824 -0.536 1 95.25 102 ILE A N 1
ATOM 809 C CA . ILE A 1 102 ? 9.484 5.262 0.744 1 95.25 102 ILE A CA 1
ATOM 810 C C . ILE A 1 102 ? 9.172 6.742 0.959 1 95.25 102 ILE A C 1
ATOM 812 O O . ILE A 1 102 ? 9.398 7.566 0.072 1 95.25 102 ILE A O 1
ATOM 816 N N . ILE A 1 103 ? 8.672 7.051 2.117 1 97.56 103 ILE A N 1
ATOM 817 C CA . ILE A 1 103 ? 8.391 8.422 2.529 1 97.56 103 ILE A CA 1
ATOM 818 C C . ILE A 1 103 ? 9.383 8.844 3.615 1 97.56 103 ILE A C 1
ATOM 820 O O . ILE A 1 103 ? 9.695 8.055 4.512 1 97.56 103 ILE A O 1
ATOM 824 N N . ASN A 1 104 ? 9.906 10.031 3.477 1 98.19 104 ASN A N 1
ATOM 825 C CA . ASN A 1 104 ? 10.734 10.586 4.539 1 98.19 104 ASN A CA 1
ATOM 826 C C . ASN A 1 104 ? 9.969 10.688 5.855 1 98.19 104 ASN A C 1
ATOM 828 O O . ASN A 1 104 ? 9.031 11.477 5.973 1 98.19 104 ASN A O 1
ATOM 832 N N . PRO A 1 105 ? 10.414 9.906 6.863 1 98.06 105 PRO A N 1
ATOM 833 C CA . PRO A 1 105 ? 9.641 9.875 8.109 1 98.06 105 PRO A CA 1
ATOM 834 C C . PRO A 1 105 ? 9.688 11.203 8.867 1 98.06 105 PRO A C 1
ATOM 836 O O . PRO A 1 105 ? 8.891 11.43 9.781 1 98.06 105 PRO A O 1
ATOM 839 N N . LYS A 1 106 ? 10.617 12.094 8.508 1 98.44 106 LYS A N 1
ATOM 840 C CA . LYS A 1 106 ? 10.68 13.398 9.148 1 98.44 106 LYS A CA 1
ATOM 841 C C . LYS A 1 106 ? 9.555 14.305 8.656 1 98.44 106 LYS A C 1
ATOM 843 O O . LYS A 1 106 ? 9.211 15.289 9.312 1 98.44 106 LYS A O 1
ATOM 848 N N . LEU A 1 107 ? 9.086 13.969 7.465 1 98.75 107 LEU A N 1
ATOM 849 C CA . LEU A 1 107 ? 7.996 14.758 6.902 1 98.75 107 LEU A CA 1
ATOM 850 C C . LEU A 1 107 ? 6.645 14.18 7.312 1 98.75 107 LEU A C 1
ATOM 852 O O . LEU A 1 107 ? 5.727 14.93 7.66 1 98.75 107 LEU A O 1
ATOM 856 N N . PHE A 1 108 ? 6.562 12.922 7.27 1 98.88 108 PHE A N 1
ATOM 857 C CA . PHE A 1 108 ? 5.297 12.234 7.523 1 98.88 108 PHE A CA 1
ATOM 858 C C . PHE A 1 108 ? 5.539 10.805 7.992 1 98.88 108 PHE A C 1
ATOM 860 O O . PHE A 1 108 ? 6.246 10.039 7.336 1 98.88 108 PHE A O 1
ATOM 867 N N . LYS A 1 109 ? 4.895 10.484 9.117 1 98.56 109 LYS A N 1
ATOM 868 C CA . LYS A 1 109 ? 5.152 9.164 9.695 1 98.56 109 LYS A CA 1
ATOM 869 C C . LYS A 1 109 ? 3.9 8.609 10.367 1 98.56 109 LYS A C 1
ATOM 871 O O . LYS A 1 109 ? 3.283 9.281 11.195 1 98.56 109 LYS A O 1
ATOM 876 N N . ARG A 1 110 ? 3.516 7.398 10.031 1 98.25 110 ARG A N 1
ATOM 877 C CA . ARG A 1 110 ? 2.48 6.699 10.781 1 98.25 110 ARG A CA 1
ATOM 878 C C . ARG A 1 110 ? 3.025 6.184 12.109 1 98.25 110 ARG A C 1
ATOM 880 O O . ARG A 1 110 ? 3.977 5.402 12.133 1 98.25 110 ARG A O 1
ATOM 887 N N . LEU A 1 111 ? 2.447 6.578 13.102 1 98 111 LEU A N 1
ATOM 888 C CA . LEU A 1 111 ? 2.861 6.137 14.43 1 98 111 LEU A CA 1
ATOM 889 C C . LEU A 1 111 ? 2.098 4.887 14.852 1 98 111 LEU A C 1
ATOM 891 O O . LEU A 1 111 ? 2.664 3.99 15.477 1 98 111 LEU A O 1
ATOM 895 N N . SER A 1 112 ? 0.818 4.773 14.617 1 97.44 112 SER A N 1
ATOM 896 C CA . SER A 1 112 ? -0.125 3.695 14.898 1 97.44 112 SER A CA 1
ATOM 897 C C . SER A 1 112 ? -1.361 3.801 14.008 1 97.44 112 SER A C 1
ATOM 899 O O . SER A 1 112 ? -1.405 4.621 13.094 1 97.44 112 SER A O 1
ATOM 901 N N . PHE A 1 113 ? -2.307 2.854 14.266 1 97.12 113 PHE A N 1
ATOM 902 C CA . PHE A 1 113 ? -3.547 2.947 13.508 1 97.12 113 PHE A CA 1
ATOM 903 C C . PHE A 1 113 ? -4.188 4.32 13.688 1 97.12 113 PHE A C 1
ATOM 905 O O . PHE A 1 113 ? -4.383 4.777 14.812 1 97.12 113 PHE A O 1
ATOM 912 N N . ASP A 1 114 ? -4.398 5 12.516 1 98.38 114 ASP A N 1
ATOM 913 C CA . ASP A 1 114 ? -5.18 6.23 12.414 1 98.38 114 ASP A CA 1
ATOM 914 C C . ASP A 1 114 ? -4.496 7.371 13.164 1 98.38 114 ASP A C 1
ATOM 916 O O . ASP A 1 114 ? -5.164 8.227 13.75 1 98.38 114 ASP A O 1
ATOM 920 N N . ASP A 1 115 ? -3.15 7.328 13.203 1 98.81 115 ASP A N 1
ATOM 921 C CA . ASP A 1 115 ? -2.346 8.375 13.828 1 98.81 115 ASP A CA 1
ATOM 922 C C . ASP A 1 115 ? -1.048 8.602 13.055 1 98.81 115 ASP A C 1
ATOM 924 O O . ASP A 1 115 ? -0.099 7.828 13.188 1 98.81 115 ASP A O 1
ATOM 928 N N . CYS A 1 116 ? -1.006 9.672 12.281 1 98.94 116 CYS A N 1
ATOM 929 C CA . CYS A 1 116 ? 0.182 10.039 11.516 1 98.94 116 CYS A CA 1
ATOM 930 C C . CYS A 1 116 ? 0.716 11.398 11.953 1 98.94 116 CYS A C 1
ATOM 932 O O . CYS A 1 116 ? -0.056 12.328 12.18 1 98.94 116 CYS A O 1
ATOM 934 N N . LEU A 1 117 ? 2.02 11.461 12.086 1 98.94 117 LEU A N 1
ATOM 935 C CA . LEU A 1 117 ? 2.697 12.664 12.562 1 98.94 117 LEU A CA 1
ATOM 936 C C . LEU A 1 117 ? 3.229 13.484 11.398 1 98.94 117 LEU A C 1
ATOM 938 O O . LEU A 1 117 ? 3.82 12.945 10.469 1 98.94 117 LEU A O 1
ATOM 942 N N . VAL A 1 118 ? 2.959 14.734 11.453 1 98.94 118 VAL A N 1
ATOM 943 C CA . VAL A 1 118 ? 3.379 15.664 10.406 1 98.94 118 VAL A CA 1
ATOM 944 C C . VAL A 1 118 ? 4.641 16.406 10.852 1 98.94 118 VAL A C 1
ATOM 946 O O . VAL A 1 118 ? 4.73 16.859 11.992 1 98.94 118 VAL A O 1
ATOM 949 N N . ASN A 1 119 ? 5.582 16.469 9.953 1 98.88 119 ASN A N 1
ATOM 950 C CA . ASN A 1 119 ? 6.781 17.281 10.125 1 98.88 119 ASN A CA 1
ATOM 951 C C . ASN A 1 119 ? 7.547 16.906 11.391 1 98.88 119 ASN A C 1
ATOM 953 O O . ASN A 1 119 ? 8.094 17.766 12.078 1 98.88 119 ASN A O 1
ATOM 957 N N . GLY A 1 120 ? 7.477 15.648 11.758 1 98.69 120 GLY A N 1
ATOM 958 C CA . GLY A 1 120 ? 8.203 15.188 12.93 1 98.69 120 GLY A CA 1
ATOM 959 C C . GLY A 1 120 ? 7.723 15.82 14.227 1 98.69 120 GLY A C 1
ATOM 960 O O . GLY A 1 120 ? 8.445 15.836 15.219 1 98.69 120 GLY A O 1
ATOM 961 N N . GLY A 1 121 ? 6.617 16.438 14.164 1 98.81 121 GLY A N 1
ATOM 962 C CA . GLY A 1 121 ? 6.07 17.094 15.344 1 98.81 121 GLY A CA 1
ATOM 963 C C . GLY A 1 121 ? 6.551 18.531 15.508 1 98.81 121 GLY A C 1
ATOM 964 O O . GLY A 1 121 ? 6.141 19.219 16.438 1 98.81 121 GLY A O 1
ATOM 965 N N . LYS A 1 122 ? 7.379 19.016 14.625 1 98.62 122 LYS A N 1
ATOM 966 C CA . LYS A 1 122 ? 7.918 20.359 14.703 1 98.62 122 LYS A CA 1
ATOM 967 C C . LYS A 1 122 ? 6.883 21.391 14.266 1 98.62 122 LYS A C 1
ATOM 969 O O . LYS A 1 122 ? 5.922 21.062 13.57 1 98.62 122 LYS A O 1
ATOM 974 N N . PRO A 1 123 ? 7.059 22.578 14.68 1 97.62 123 PRO A N 1
ATOM 975 C CA . PRO A 1 123 ? 6.109 23.625 14.312 1 97.62 123 PRO A CA 1
ATOM 976 C C . PRO A 1 123 ? 6.043 23.859 12.805 1 97.62 123 PRO A C 1
ATOM 978 O O . PRO A 1 123 ? 7.047 23.688 12.102 1 97.62 123 PRO A O 1
ATOM 981 N N . LEU A 1 124 ? 4.797 24.219 12.367 1 97.94 124 LEU A N 1
ATOM 982 C CA . LEU A 1 124 ? 4.59 24.734 11.023 1 97.94 124 LEU A CA 1
ATOM 983 C C . LEU A 1 124 ? 4.285 26.234 11.062 1 97.94 124 LEU A C 1
ATOM 985 O O . LEU A 1 124 ? 3.209 26.641 11.5 1 97.94 124 LEU A O 1
ATOM 989 N N . THR A 1 125 ? 5.266 26.953 10.617 1 96.25 125 THR A N 1
ATOM 990 C CA . THR A 1 125 ? 5.055 28.391 10.602 1 96.25 125 THR A CA 1
ATOM 991 C C . THR A 1 125 ? 4.039 28.781 9.539 1 96.25 125 THR A C 1
ATOM 993 O O . THR A 1 125 ? 3.654 27.969 8.703 1 96.25 125 THR A O 1
ATOM 996 N N . SER A 1 126 ? 3.545 29.984 9.656 1 94.81 126 SER A N 1
ATOM 997 C CA . SER A 1 126 ? 2.523 30.484 8.734 1 94.81 126 SER A CA 1
ATOM 998 C C . SER A 1 126 ? 2.93 30.234 7.285 1 94.81 126 SER A C 1
ATOM 1000 O O . SER A 1 126 ? 4.07 30.5 6.902 1 94.81 126 SER A O 1
ATOM 1002 N N . SER A 1 127 ? 2.082 29.625 6.48 1 96.12 127 SER A N 1
ATOM 1003 C CA . SER A 1 127 ? 2.188 29.391 5.047 1 96.12 127 SER A CA 1
ATOM 1004 C C . SER A 1 127 ? 3.178 28.266 4.746 1 96.12 127 SER A C 1
ATOM 1006 O O . SER A 1 127 ? 3.418 27.938 3.58 1 96.12 127 SER A O 1
ATOM 1008 N N . GLN A 1 128 ? 3.73 27.734 5.805 1 97.62 128 GLN A N 1
ATOM 1009 C CA . GLN A 1 128 ? 4.641 26.625 5.574 1 97.62 128 GLN A CA 1
ATOM 1010 C C . GLN A 1 128 ? 3.889 25.375 5.094 1 97.62 128 GLN A C 1
ATOM 1012 O O . GLN A 1 128 ? 2.789 25.094 5.57 1 97.62 128 GLN A O 1
ATOM 1017 N N . ILE A 1 129 ? 4.57 24.656 4.176 1 98.56 129 ILE A N 1
ATOM 1018 C CA . ILE A 1 129 ? 3.957 23.484 3.561 1 98.56 129 ILE A CA 1
ATOM 1019 C C . ILE A 1 129 ? 4.836 22.266 3.793 1 98.56 129 ILE A C 1
ATOM 1021 O O . ILE A 1 129 ? 6.055 22.312 3.613 1 98.56 129 ILE A O 1
ATOM 1025 N N . VAL A 1 130 ? 4.285 21.188 4.273 1 98.88 130 VAL A N 1
ATOM 1026 C CA . VAL A 1 130 ? 4.867 19.859 4.203 1 98.88 130 VAL A CA 1
ATOM 1027 C C . VAL A 1 130 ? 4.312 19.125 2.988 1 98.88 130 VAL A C 1
ATOM 1029 O O . VAL A 1 130 ? 3.094 19 2.834 1 98.88 130 VAL A O 1
ATOM 1032 N N . ARG A 1 131 ? 5.148 18.641 2.143 1 98.75 131 ARG A N 1
ATOM 1033 C CA . ARG A 1 131 ? 4.723 17.969 0.919 1 98.75 131 ARG A CA 1
ATOM 1034 C C . ARG A 1 131 ? 5.434 16.625 0.754 1 98.75 131 ARG A C 1
ATOM 1036 O O . ARG A 1 131 ? 6.648 16.547 0.947 1 98.75 131 ARG A O 1
ATOM 1043 N N . PHE A 1 132 ? 4.711 15.609 0.394 1 98.5 132 PHE A N 1
ATOM 1044 C CA . PHE A 1 132 ? 5.289 14.312 0.079 1 98.5 132 PHE A CA 1
ATOM 1045 C C . PHE A 1 132 ? 4.41 13.555 -0.908 1 98.5 132 PHE A C 1
ATOM 1047 O O . PHE A 1 132 ? 3.27 13.945 -1.162 1 98.5 132 PHE A O 1
ATOM 1054 N N . THR A 1 133 ? 4.969 12.547 -1.506 1 98.06 133 THR A N 1
ATOM 1055 C CA . THR A 1 133 ? 4.262 11.68 -2.441 1 98.06 133 THR A CA 1
ATOM 1056 C C . THR A 1 133 ? 4.25 10.242 -1.94 1 98.06 133 THR A C 1
ATOM 1058 O O . THR A 1 133 ? 5.262 9.734 -1.445 1 98.06 133 THR A O 1
ATOM 1061 N N . TYR A 1 134 ? 3.076 9.648 -1.905 1 98.06 134 TYR A N 1
ATOM 1062 C CA . TYR A 1 134 ? 3.002 8.219 -1.625 1 98.06 134 TYR A CA 1
ATOM 1063 C C . TYR A 1 134 ? 2.414 7.457 -2.809 1 98.06 134 TYR A C 1
ATOM 1065 O O . TYR A 1 134 ? 1.828 8.062 -3.711 1 98.06 134 TYR A O 1
ATOM 1073 N N . SER A 1 135 ? 2.729 6.168 -2.799 1 97.44 135 SER A N 1
ATOM 1074 C CA . SER A 1 135 ? 2.26 5.297 -3.873 1 97.44 135 SER A CA 1
ATOM 1075 C C . SER A 1 135 ? 1.387 4.172 -3.33 1 97.44 135 SER A C 1
ATOM 1077 O O . SER A 1 135 ? 1.782 3.465 -2.4 1 97.44 135 SER A O 1
ATOM 1079 N N . ASN A 1 136 ? 0.194 4.082 -3.869 1 97.06 136 ASN A N 1
ATOM 1080 C CA . ASN A 1 136 ? -0.739 3.006 -3.545 1 97.06 136 ASN A CA 1
ATOM 1081 C C . ASN A 1 136 ? -1.86 2.908 -4.574 1 97.06 136 ASN A C 1
ATOM 1083 O O . ASN A 1 136 ? -2.066 3.832 -5.363 1 97.06 136 ASN A O 1
ATOM 1087 N N . SER A 1 137 ? -2.516 1.792 -4.52 1 95.5 137 SER A N 1
ATOM 1088 C CA . SER A 1 137 ? -3.566 1.568 -5.508 1 95.5 137 SER A CA 1
ATOM 1089 C C . SER A 1 137 ? -4.793 2.426 -5.211 1 95.5 137 SER A C 1
ATOM 1091 O O . SER A 1 137 ? -5.688 2.551 -6.051 1 95.5 137 SER A O 1
ATOM 1093 N N . PHE A 1 138 ? -4.867 3.047 -4.062 1 94.06 138 PHE A N 1
ATOM 1094 C CA . PHE A 1 138 ? -5.992 3.906 -3.723 1 94.06 138 PHE A CA 1
ATOM 1095 C C . PHE A 1 138 ? -5.535 5.094 -2.883 1 94.06 138 PHE A C 1
ATOM 1097 O O . PHE A 1 138 ? -4.43 5.082 -2.334 1 94.06 138 PHE A O 1
ATOM 1104 N N . LEU A 1 139 ? -6.355 6.086 -2.854 1 97.44 139 LEU A N 1
ATOM 1105 C CA . LEU A 1 139 ? -6.098 7.293 -2.076 1 97.44 139 LEU A CA 1
ATOM 1106 C C . LEU A 1 139 ? -6.496 7.098 -0.617 1 97.44 139 LEU A C 1
ATOM 1108 O O . LEU A 1 139 ? -7.586 6.594 -0.33 1 97.44 139 LEU A O 1
ATOM 1112 N N . TYR A 1 140 ? -5.633 7.414 0.347 1 98.06 140 TYR A N 1
ATOM 1113 C CA . TYR A 1 140 ? -6 7.43 1.759 1 98.06 140 TYR A CA 1
ATOM 1114 C C . TYR A 1 140 ? -6.695 8.734 2.129 1 98.06 140 TYR A C 1
ATOM 1116 O O . TYR A 1 140 ? -6.172 9.82 1.86 1 98.06 140 TYR A O 1
ATOM 1124 N N . PRO A 1 141 ? -7.836 8.695 2.758 1 97.81 141 PRO A N 1
ATOM 1125 C CA . PRO A 1 141 ? -8.477 9.93 3.211 1 97.81 141 PRO A CA 1
ATOM 1126 C C . PRO A 1 141 ? -7.789 10.539 4.434 1 97.81 141 PRO A C 1
ATOM 1128 O O . PRO A 1 141 ? -8.164 10.234 5.57 1 97.81 141 PRO A O 1
ATOM 1131 N N . LEU A 1 142 ? -6.824 11.414 4.305 1 98.88 142 LEU A N 1
ATOM 1132 C CA . LEU A 1 142 ? -6.133 12.094 5.395 1 98.88 142 LEU A CA 1
ATOM 1133 C C . LEU A 1 142 ? -6.969 13.25 5.938 1 98.88 142 LEU A C 1
ATOM 1135 O O . LEU A 1 142 ? -7.539 14.023 5.168 1 98.88 142 LEU A O 1
ATOM 1139 N N . ALA A 1 143 ? -7.062 13.289 7.254 1 98.81 143 ALA A N 1
ATOM 1140 C CA . ALA A 1 143 ? -7.84 14.359 7.883 1 98.81 143 ALA A CA 1
ATOM 1141 C C . ALA A 1 143 ? -7.188 14.82 9.18 1 98.81 143 ALA A C 1
ATOM 1143 O O . ALA A 1 143 ? -6.434 14.07 9.805 1 98.81 143 ALA A O 1
ATOM 1144 N N . PHE A 1 144 ? -7.496 16.047 9.586 1 98.94 144 PHE A N 1
ATOM 1145 C CA . PHE A 1 144 ? -6.945 16.594 10.812 1 98.94 144 PHE A CA 1
ATOM 1146 C C . PHE A 1 144 ? -7.379 15.781 12.023 1 98.94 144 PHE A C 1
ATOM 1148 O O . PHE A 1 144 ? -8.555 15.43 12.148 1 98.94 144 PHE A O 1
ATOM 1155 N N . LYS A 1 145 ? -6.445 15.398 12.859 1 98.88 145 LYS A N 1
ATOM 1156 C CA . LYS A 1 145 ? -6.738 14.695 14.102 1 98.88 145 LYS A CA 1
ATOM 1157 C C . LYS A 1 145 ? -6.512 15.594 15.312 1 98.88 145 LYS A C 1
ATOM 1159 O O . LYS A 1 145 ? -7.426 15.805 16.109 1 98.88 145 LYS A O 1
ATOM 1164 N N . SER A 1 146 ? -5.305 16.094 15.438 1 98.81 146 SER A N 1
ATOM 1165 C CA . SER A 1 146 ? -5.008 16.984 16.562 1 98.81 146 SER A CA 1
ATOM 1166 C C . SER A 1 146 ? -3.756 17.812 16.297 1 98.81 146 SER A C 1
ATOM 1168 O O . SER A 1 146 ? -2.982 17.5 15.391 1 98.81 146 SER A O 1
ATOM 1170 N N . ALA A 1 147 ? -3.592 18.812 17.062 1 98.69 147 ALA A N 1
ATOM 1171 C CA . ALA A 1 147 ? -2.402 19.656 17.094 1 98.69 147 ALA A CA 1
ATOM 1172 C C . ALA A 1 147 ? -2.387 20.547 18.328 1 98.69 147 ALA A C 1
ATOM 1174 O O . ALA A 1 147 ? -3.402 20.688 19.016 1 98.69 147 ALA A O 1
ATOM 1175 N N . LYS A 1 148 ? -1.161 20.953 18.641 1 97.62 148 LYS A N 1
ATOM 1176 C CA . LYS A 1 148 ? -1.038 22 19.641 1 97.62 148 LYS A CA 1
ATOM 1177 C C . LYS A 1 148 ? -0.993 23.375 18.984 1 97.62 148 LYS A C 1
ATOM 1179 O O . LYS A 1 148 ? -0.169 23.625 18.109 1 97.62 148 LYS A O 1
ATOM 1184 N N . PHE A 1 149 ? -2.035 24.156 19.5 1 95.44 149 PHE A N 1
ATOM 1185 C CA . PHE A 1 149 ? -2.094 25.5 18.969 1 95.44 149 PHE A CA 1
ATOM 1186 C C . PHE A 1 149 ? -1.627 26.516 20.016 1 95.44 149 PHE A C 1
ATOM 1188 O O . PHE A 1 149 ? -1.259 26.141 21.125 1 95.44 149 PHE A O 1
ATOM 1195 N N . CYS A 1 150 ? -1.627 27.859 19.594 1 82.31 150 CYS A N 1
ATOM 1196 C CA . CYS A 1 150 ? -1.148 28.953 20.438 1 82.31 150 CYS A CA 1
ATOM 1197 C C . CYS A 1 150 ? -2.127 30.125 20.438 1 82.31 150 CYS A C 1
ATOM 1199 O O . CYS A 1 150 ? -2.957 30.234 19.531 1 82.31 150 CYS A O 1
ATOM 1201 N N . MET B 1 1 ? -16.469 -14 46.344 1 22.91 1 MET B N 1
ATOM 1202 C CA . MET B 1 1 ? -16.828 -15.359 46.75 1 22.91 1 MET B CA 1
ATOM 1203 C C . MET B 1 1 ? -17.406 -16.125 45.562 1 22.91 1 MET B C 1
ATOM 1205 O O . MET B 1 1 ? -17.547 -17.359 45.625 1 22.91 1 MET B O 1
ATOM 1209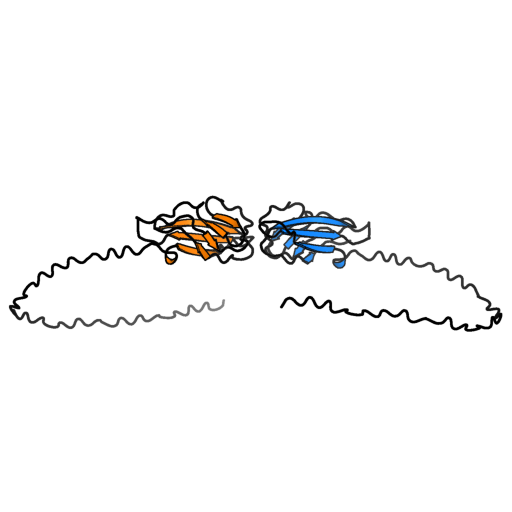 N N . THR B 1 2 ? -18.109 -15.336 44.594 1 26.41 2 THR B N 1
ATOM 1210 C CA . THR B 1 2 ? -19.172 -16.078 43.906 1 26.41 2 THR B CA 1
ATOM 1211 C C . THR B 1 2 ? -18.594 -17.25 43.125 1 26.41 2 THR B C 1
ATOM 1213 O O . THR B 1 2 ? -17.406 -17.281 42.812 1 26.41 2 THR B O 1
ATOM 1216 N N . ILE B 1 3 ? -19.516 -18.188 42.781 1 28.7 3 ILE B N 1
ATOM 1217 C CA . ILE B 1 3 ? -19.922 -19.547 42.438 1 28.7 3 ILE B CA 1
ATOM 1218 C C . ILE B 1 3 ? -19.609 -19.812 40.969 1 28.7 3 ILE B C 1
ATOM 1220 O O . ILE B 1 3 ? -20.188 -19.172 40.094 1 28.7 3 ILE B O 1
ATOM 1224 N N . THR B 1 4 ? -18.312 -20.188 40.562 1 31.84 4 THR B N 1
ATOM 1225 C CA . THR B 1 4 ? -17.672 -20.672 39.344 1 31.84 4 THR B CA 1
ATOM 1226 C C . THR B 1 4 ? -18.359 -21.938 38.844 1 31.84 4 THR B C 1
ATOM 1228 O O . THR B 1 4 ? -18.125 -23.031 39.375 1 31.84 4 THR B O 1
ATOM 1231 N N . ASN B 1 5 ? -19.844 -21.922 38.875 1 30.95 5 ASN B N 1
ATOM 1232 C CA . ASN B 1 5 ? -20.438 -23.203 38.531 1 30.95 5 ASN B CA 1
ATOM 1233 C C . ASN B 1 5 ? -19.922 -23.734 37.188 1 30.95 5 ASN B C 1
ATOM 1235 O O . ASN B 1 5 ? -19.828 -22.984 36.219 1 30.95 5 ASN B O 1
ATOM 1239 N N . TYR B 1 6 ? -19.188 -24.922 37.125 1 31.53 6 TYR B N 1
ATOM 1240 C CA . TYR B 1 6 ? -18.469 -25.875 36.281 1 31.53 6 TYR B CA 1
ATOM 1241 C C . TYR B 1 6 ? -19.438 -26.625 35.375 1 31.53 6 TYR B C 1
ATOM 1243 O O . TYR B 1 6 ? -20.078 -27.594 35.781 1 31.53 6 TYR B O 1
ATOM 1251 N N . THR B 1 7 ? -20.562 -25.984 34.75 1 30.94 7 THR B N 1
ATOM 1252 C CA . THR B 1 7 ? -21.516 -26.891 34.125 1 30.94 7 THR B CA 1
ATOM 1253 C C . THR B 1 7 ? -20.828 -27.797 33.125 1 30.94 7 THR B C 1
ATOM 1255 O O . THR B 1 7 ? -20.078 -27.344 32.25 1 30.94 7 THR B O 1
ATOM 1258 N N . SER B 1 8 ? -20.703 -29.234 33.375 1 31.16 8 SER B N 1
ATOM 1259 C CA . SER B 1 8 ? -20.234 -30.547 32.906 1 31.16 8 SER B CA 1
ATOM 1260 C C . SER B 1 8 ? -20.984 -31 31.672 1 31.16 8 SER B C 1
ATOM 1262 O O . SER B 1 8 ? -22.156 -31.391 31.75 1 31.16 8 SER B O 1
ATOM 1264 N N . LEU B 1 9 ? -21.281 -30.203 30.562 1 29.64 9 LEU B N 1
ATOM 1265 C CA . LEU B 1 9 ? -22.094 -30.781 29.5 1 29.64 9 LEU B CA 1
ATOM 1266 C C . LEU B 1 9 ? -21.531 -32.125 29.047 1 29.64 9 LEU B C 1
ATOM 1268 O O . LEU B 1 9 ? -20.391 -32.188 28.594 1 29.64 9 LEU B O 1
ATOM 1272 N N . PHE B 1 10 ? -22.094 -33.375 29.5 1 29.72 10 PHE B N 1
ATOM 1273 C CA . PHE B 1 10 ? -21.969 -34.812 29.375 1 29.72 10 PHE B CA 1
ATOM 1274 C C . PHE B 1 10 ? -22.219 -35.25 27.938 1 29.72 10 PHE B C 1
ATOM 1276 O O . PHE B 1 10 ? -23.344 -35.156 27.438 1 29.72 10 PHE B O 1
ATOM 1283 N N . PHE B 1 11 ? -21.344 -35.125 26.859 1 28.06 11 PHE B N 1
ATOM 1284 C CA . PHE B 1 11 ? -21.469 -35.656 25.516 1 28.06 11 PHE B CA 1
ATOM 1285 C C . PHE B 1 11 ? -21.578 -37.188 25.547 1 28.06 11 PHE B C 1
ATOM 1287 O O . PHE B 1 11 ? -20.625 -37.875 25.938 1 28.06 11 PHE B O 1
ATOM 1294 N N . ILE B 1 12 ? -22.781 -37.812 25.875 1 29.16 12 ILE B N 1
ATOM 1295 C CA . ILE B 1 12 ? -23.094 -39.25 25.938 1 29.16 12 ILE B CA 1
ATOM 1296 C C . ILE B 1 12 ? -22.875 -39.875 24.578 1 29.16 12 ILE B C 1
ATOM 1298 O O . ILE B 1 12 ? -23.578 -39.562 23.609 1 29.16 12 ILE B O 1
ATOM 1302 N N . CYS B 1 13 ? -21.625 -40.281 24.062 1 28.09 13 CYS B N 1
ATOM 1303 C CA . CYS B 1 13 ? -21.203 -41.094 22.938 1 28.09 13 CYS B CA 1
ATOM 1304 C C . CYS B 1 13 ? -21.844 -42.469 22.984 1 28.09 13 CYS B C 1
ATOM 1306 O O . CYS B 1 13 ? -21.547 -43.281 23.875 1 28.09 13 CYS B O 1
ATOM 1308 N N . PHE B 1 14 ? -23.188 -42.594 22.688 1 28.03 14 PHE B N 1
ATOM 1309 C CA . PHE B 1 14 ? -23.906 -43.844 22.641 1 28.03 14 PHE B CA 1
ATOM 1310 C C . PHE B 1 14 ? -23.188 -44.844 21.766 1 28.03 14 PHE B C 1
ATOM 1312 O O . PHE B 1 14 ? -22.906 -44.594 20.594 1 28.03 14 PHE B O 1
ATOM 1319 N N . ILE B 1 15 ? -22.438 -45.844 22.297 1 31.95 15 ILE B N 1
ATOM 1320 C CA . ILE B 1 15 ? -21.703 -47.031 21.938 1 31.95 15 ILE B CA 1
ATOM 1321 C C . ILE B 1 15 ? -22.625 -48.031 21.25 1 31.95 15 ILE B C 1
ATOM 1323 O O . ILE B 1 15 ? -23.531 -48.594 21.891 1 31.95 15 ILE B O 1
ATOM 1327 N N . ILE B 1 16 ? -23.344 -47.75 20.062 1 32.5 16 ILE B N 1
ATOM 1328 C CA . ILE B 1 16 ? -24.219 -48.781 19.484 1 32.5 16 ILE B CA 1
ATOM 1329 C C . ILE B 1 16 ? -23.438 -50.062 19.266 1 32.5 16 ILE B C 1
ATOM 1331 O O . ILE B 1 16 ? -22.375 -50.062 18.641 1 32.5 16 ILE B O 1
ATOM 1335 N N . PRO B 1 17 ? -23.719 -51.188 20.047 1 31.88 17 PRO B N 1
ATOM 1336 C CA . PRO B 1 17 ? -23.094 -52.5 20.078 1 31.88 17 PRO B CA 1
ATOM 1337 C C . PRO B 1 17 ? -23.234 -53.25 18.75 1 31.88 17 PRO B C 1
ATOM 1339 O O . PRO B 1 17 ? -24.344 -53.344 18.203 1 31.88 17 PRO B O 1
ATOM 1342 N N . LEU B 1 18 ? -22.297 -53.125 17.766 1 30.95 18 LEU B N 1
ATOM 1343 C CA . LEU B 1 18 ? -22.172 -53.844 16.516 1 30.95 18 LEU B CA 1
ATOM 1344 C C . LEU B 1 18 ? -22.25 -55.375 16.766 1 30.95 18 LEU B C 1
ATOM 1346 O O . LEU B 1 18 ? -21.344 -55.938 17.391 1 30.95 18 LEU B O 1
ATOM 1350 N N . VAL B 1 19 ? -23.469 -55.844 17.109 1 28.06 19 VAL B N 1
ATOM 1351 C CA . VAL B 1 19 ? -23.688 -57.25 17.359 1 28.06 19 VAL B CA 1
ATOM 1352 C C . VAL B 1 19 ? -23.141 -58.062 16.203 1 28.06 19 VAL B C 1
ATOM 1354 O O . VAL B 1 19 ? -23.234 -57.656 15.039 1 28.06 19 VAL B O 1
ATOM 1357 N N . HIS B 1 20 ? -22.266 -59.062 16.484 1 30.34 20 HIS B N 1
ATOM 1358 C CA . HIS B 1 20 ? -21.406 -60.094 15.914 1 30.34 20 HIS B CA 1
ATOM 1359 C C . HIS B 1 20 ? -22.234 -61.156 15.211 1 30.34 20 HIS B C 1
ATOM 1361 O O . HIS B 1 20 ? -22.578 -62.188 15.805 1 30.34 20 HIS B O 1
ATOM 1367 N N . CYS B 1 21 ? -23.359 -60.781 14.477 1 28.33 21 CYS B N 1
ATOM 1368 C CA . CYS B 1 21 ? -24.109 -61.969 14.047 1 28.33 21 CYS B CA 1
ATOM 1369 C C . CYS B 1 21 ? -23.219 -62.938 13.289 1 28.33 21 CYS B C 1
ATOM 1371 O O . CYS B 1 21 ? -22.453 -62.531 12.414 1 28.33 21 CYS B O 1
ATOM 1373 N N . ASN B 1 22 ? -23.031 -64.125 13.883 1 26.98 22 ASN B N 1
ATOM 1374 C CA . ASN B 1 22 ? -22.312 -65.375 13.656 1 26.98 22 ASN B CA 1
ATOM 1375 C C . ASN B 1 22 ? -22.703 -66 12.328 1 26.98 22 ASN B C 1
ATOM 1377 O O . ASN B 1 22 ? -23.578 -66.875 12.281 1 26.98 22 ASN B O 1
ATOM 1381 N N . VAL B 1 23 ? -23.156 -65.25 11.25 1 29.14 23 VAL B N 1
ATOM 1382 C CA . VAL B 1 23 ? -23.781 -66 10.195 1 29.14 23 VAL B CA 1
ATOM 1383 C C . VAL B 1 23 ? -22.812 -67.062 9.68 1 29.14 23 VAL B C 1
ATOM 1385 O O . VAL B 1 23 ? -21.625 -66.812 9.469 1 29.14 23 VAL B O 1
ATOM 1388 N N . GLU B 1 24 ? -23.188 -68.312 10.047 1 31.19 24 GLU B N 1
ATOM 1389 C CA . GLU B 1 24 ? -22.672 -69.688 9.75 1 31.19 24 GLU B CA 1
ATOM 1390 C C . GLU B 1 24 ? -22.422 -69.875 8.258 1 31.19 24 GLU B C 1
ATOM 1392 O O . GLU B 1 24 ? -23.328 -69.625 7.445 1 31.19 24 GLU B O 1
ATOM 1397 N N . LYS B 1 25 ? -21.234 -69.625 7.746 1 29.42 25 LYS B N 1
ATOM 1398 C CA . LYS B 1 25 ? -20.688 -69.688 6.391 1 29.42 25 LYS B CA 1
ATOM 1399 C C . LYS B 1 25 ? -20.781 -71.125 5.844 1 29.42 25 LYS B C 1
ATOM 1401 O O . LYS B 1 25 ? -20.141 -72 6.375 1 29.42 25 LYS B O 1
ATOM 1406 N N . HIS B 1 26 ? -22.078 -71.625 5.707 1 27.22 26 HIS B N 1
ATOM 1407 C CA . HIS B 1 26 ? -22.031 -72.938 5.129 1 27.22 26 HIS B CA 1
ATOM 1408 C C . HIS B 1 26 ? -21.234 -72.938 3.832 1 27.22 26 HIS B C 1
ATOM 1410 O O . HIS B 1 26 ? -21.25 -72 3.072 1 27.22 26 HIS B O 1
ATOM 1416 N N . SER B 1 27 ? -20.172 -73.812 3.742 1 27.91 27 SER B N 1
ATOM 1417 C CA . SER B 1 27 ? -19 -74.062 2.922 1 27.91 27 SER B CA 1
ATOM 1418 C C . SER B 1 27 ? -19.391 -74.688 1.566 1 27.91 27 SER B C 1
ATOM 1420 O O . SER B 1 27 ? -18.516 -75 0.773 1 27.91 27 SER B O 1
ATOM 1422 N N . GLY B 1 28 ? -20.719 -74.5 1.155 1 25.86 28 GLY B N 1
ATOM 1423 C CA . GLY B 1 28 ? -20.922 -75.438 0.099 1 25.86 28 GLY B CA 1
ATOM 1424 C C . GLY B 1 28 ? -19.938 -75.312 -1.053 1 25.86 28 GLY B C 1
ATOM 1425 O O . GLY B 1 28 ? -19.391 -74.188 -1.267 1 25.86 28 GLY B O 1
ATOM 1426 N N . HIS B 1 29 ? -19.312 -76.438 -1.49 1 30.31 29 HIS B N 1
ATOM 1427 C CA . HIS B 1 29 ? -18.188 -76.75 -2.363 1 30.31 29 HIS B CA 1
ATOM 1428 C C . HIS B 1 29 ? -18.5 -76.375 -3.812 1 30.31 29 HIS B C 1
ATOM 1430 O O . HIS B 1 29 ? -17.75 -76.75 -4.719 1 30.31 29 HIS B O 1
ATOM 1436 N N . SER B 1 30 ? -19.453 -75.438 -4.039 1 28.22 30 SER B N 1
ATOM 1437 C CA . SER B 1 30 ? -19.828 -75.438 -5.445 1 28.22 30 SER B CA 1
ATOM 1438 C C . SER B 1 30 ? -18.641 -75.188 -6.355 1 28.22 30 SER B C 1
ATOM 1440 O O . SER B 1 30 ? -17.859 -74.25 -6.105 1 28.22 30 SER B O 1
ATOM 1442 N N . THR B 1 31 ? -18.266 -76.25 -7.07 1 29.52 31 THR B N 1
ATOM 1443 C CA . THR B 1 31 ? -17.188 -76.375 -8.047 1 29.52 31 THR B CA 1
ATOM 1444 C C . THR B 1 31 ? -17.328 -75.375 -9.172 1 29.52 31 THR B C 1
ATOM 1446 O O . THR B 1 31 ? -18.188 -75.5 -10.039 1 29.52 31 THR B O 1
ATOM 1449 N N . GLN B 1 32 ? -17.688 -74.125 -8.875 1 26.95 32 GLN B N 1
ATOM 1450 C CA . GLN B 1 32 ? -17.969 -73.25 -10.039 1 26.95 32 GLN B CA 1
ATOM 1451 C C . GLN B 1 32 ? -16.734 -73.125 -10.93 1 26.95 32 GLN B C 1
ATOM 1453 O O . GLN B 1 32 ? -15.625 -72.938 -10.43 1 26.95 32 GLN B O 1
ATOM 1458 N N . ILE B 1 33 ? -16.781 -73.938 -12 1 33.31 33 ILE B N 1
ATOM 1459 C CA . ILE B 1 33 ? -15.852 -73.875 -13.125 1 33.31 33 ILE B CA 1
ATOM 1460 C C . ILE B 1 33 ? -15.602 -72.438 -13.531 1 33.31 33 ILE B C 1
ATOM 1462 O O . ILE B 1 33 ? -16.516 -71.75 -13.984 1 33.31 33 ILE B O 1
ATOM 1466 N N . MET B 1 34 ? -15 -71.625 -12.641 1 27.14 34 MET B N 1
ATOM 1467 C CA . MET B 1 34 ? -14.805 -70.25 -13.047 1 27.14 34 MET B CA 1
ATOM 1468 C C . MET B 1 34 ? -13.914 -70.188 -14.273 1 27.14 34 MET B C 1
ATOM 1470 O O . MET B 1 34 ? -12.797 -70.688 -14.281 1 27.14 34 MET B O 1
ATOM 1474 N N . HIS B 1 35 ? -14.57 -70.375 -15.461 1 30.44 35 HIS B N 1
ATOM 1475 C CA . HIS B 1 35 ? -13.891 -70.062 -16.703 1 30.44 35 HIS B CA 1
ATOM 1476 C C . HIS B 1 35 ? -13.18 -68.688 -16.609 1 30.44 35 HIS B C 1
ATOM 1478 O O . HIS B 1 35 ? -13.781 -67.688 -16.203 1 30.44 35 HIS B O 1
ATOM 1484 N N . SER B 1 36 ? -11.914 -68.812 -16.234 1 32.25 36 SER B N 1
ATOM 1485 C CA . SER B 1 36 ? -11.039 -67.625 -16.141 1 32.25 36 SER B CA 1
ATOM 1486 C C . SER B 1 36 ? -10.953 -66.875 -17.469 1 32.25 36 SER B C 1
ATOM 1488 O O . SER B 1 36 ? -10.5 -67.438 -18.469 1 32.25 36 SER B O 1
ATOM 1490 N N . PHE B 1 37 ? -12.125 -66.25 -17.984 1 32.97 37 PHE B N 1
ATOM 1491 C CA . PHE B 1 37 ? -11.922 -65.312 -19.078 1 32.97 37 PHE B CA 1
ATOM 1492 C C . PHE B 1 37 ? -10.703 -64.438 -18.812 1 32.97 37 PHE B C 1
ATOM 1494 O O . PHE B 1 37 ? -10.648 -63.75 -17.812 1 32.97 37 PHE B O 1
ATOM 1501 N N . HIS B 1 38 ? -9.477 -64.938 -19.188 1 32.62 38 HIS B N 1
ATOM 1502 C CA . HIS B 1 38 ? -8.305 -64.125 -19.219 1 32.62 38 HIS B CA 1
ATOM 1503 C C . HIS B 1 38 ? -8.562 -62.844 -20.062 1 32.62 38 HIS B C 1
ATOM 1505 O O . HIS B 1 38 ? -8.625 -62.938 -21.281 1 32.62 38 HIS B O 1
ATOM 1511 N N . GLU B 1 39 ? -9.617 -62.062 -19.797 1 36.91 39 GLU B N 1
ATOM 1512 C CA . GLU B 1 39 ? -9.594 -60.75 -20.438 1 36.91 39 GLU B CA 1
ATOM 1513 C C . GLU B 1 39 ? -8.211 -60.094 -20.328 1 36.91 39 GLU B C 1
ATOM 1515 O O . GLU B 1 39 ? -7.684 -59.969 -19.219 1 36.91 39 GLU B O 1
ATOM 1520 N N . ASP B 1 40 ? -7.383 -60.406 -21.297 1 37.47 40 ASP B N 1
ATOM 1521 C CA . ASP B 1 40 ? -6.23 -59.531 -21.469 1 37.47 40 ASP B CA 1
ATOM 1522 C C . ASP B 1 40 ? -6.625 -58.062 -21.297 1 37.47 40 ASP B C 1
ATOM 1524 O O . ASP B 1 40 ? -7.32 -57.5 -22.141 1 37.47 40 ASP B O 1
ATOM 1528 N N . ARG B 1 41 ? -7.113 -57.656 -20.172 1 35.91 41 ARG B N 1
ATOM 1529 C CA . ARG B 1 41 ? -7.266 -56.219 -19.875 1 35.91 41 ARG B CA 1
ATOM 1530 C C . ARG B 1 41 ? -5.965 -55.469 -20.125 1 35.91 41 ARG B C 1
ATOM 1532 O O . ARG B 1 41 ? -5.055 -55.5 -19.297 1 35.91 41 ARG B O 1
ATOM 1539 N N . ASN B 1 42 ? -5.379 -55.688 -21.312 1 36.81 42 ASN B N 1
ATOM 1540 C CA . ASN B 1 42 ? -4.516 -54.531 -21.562 1 36.81 42 ASN B CA 1
ATOM 1541 C C . ASN B 1 42 ? -5.152 -53.25 -21.062 1 36.81 42 ASN B C 1
ATOM 1543 O O . ASN B 1 42 ? -6.066 -52.688 -21.688 1 36.81 42 ASN B O 1
ATOM 1547 N N . GLY B 1 43 ? -5.547 -53.219 -19.891 1 36.97 43 GLY B N 1
ATOM 1548 C CA . GLY B 1 43 ? -5.902 -51.938 -19.344 1 36.97 43 GLY B CA 1
ATOM 1549 C C . GLY B 1 43 ? -5.105 -50.781 -19.938 1 36.97 43 GLY B C 1
ATOM 1550 O O . GLY B 1 43 ? -3.881 -50.75 -19.797 1 36.97 43 GLY B O 1
ATOM 1551 N N . SER B 1 44 ? -5.359 -50.438 -21.203 1 40.53 44 SER B N 1
ATOM 1552 C CA . SER B 1 44 ? -4.91 -49.094 -21.531 1 40.53 44 SER B CA 1
ATOM 1553 C C . SER B 1 44 ? -4.797 -48.25 -20.281 1 40.53 44 SER B C 1
ATOM 1555 O O . SER B 1 44 ? -5.793 -48 -19.594 1 40.53 44 SER B O 1
ATOM 1557 N N . LYS B 1 45 ? -3.84 -48.562 -19.469 1 41.34 45 LYS B N 1
ATOM 1558 C CA . LYS B 1 45 ? -3.506 -47.438 -18.578 1 41.34 45 LYS B CA 1
ATOM 1559 C C . LYS B 1 45 ? -3.906 -46.125 -19.219 1 41.34 45 LYS B C 1
ATOM 1561 O O . LYS B 1 45 ? -3.291 -45.656 -20.188 1 41.34 45 LYS B O 1
ATOM 1566 N N . PHE B 1 46 ? -5.062 -45.875 -19.453 1 42.59 46 PHE B N 1
ATOM 1567 C CA . PHE B 1 46 ? -5.383 -44.469 -19.469 1 42.59 46 PHE B CA 1
ATOM 1568 C C . PHE B 1 46 ? -4.422 -43.688 -18.578 1 42.59 46 PHE B C 1
ATOM 1570 O O . PHE B 1 46 ? -4.441 -43.812 -17.359 1 42.59 46 PHE B O 1
ATOM 1577 N N . SER B 1 47 ? -3.133 -43.781 -18.875 1 41.97 47 SER B N 1
ATOM 1578 C CA . SER B 1 47 ? -2.326 -42.719 -18.266 1 41.97 47 SER B CA 1
ATOM 1579 C C . SER B 1 47 ? -3.168 -41.5 -17.969 1 41.97 47 SER B C 1
ATOM 1581 O O . SER B 1 47 ? -3.473 -40.719 -18.859 1 41.97 47 SER B O 1
ATOM 1583 N N . TRP B 1 48 ? -4.223 -41.562 -17.359 1 44.09 48 TRP B N 1
ATOM 1584 C CA . TRP B 1 48 ? -4.844 -40.375 -16.828 1 44.09 48 TRP B CA 1
ATOM 1585 C C . TRP B 1 48 ? -3.812 -39.25 -16.656 1 44.09 48 TRP B C 1
ATOM 1587 O O . TRP B 1 48 ? -3.307 -39.031 -15.555 1 44.09 48 TRP B O 1
ATOM 1597 N N . HIS B 1 49 ? -2.625 -39.375 -17.219 1 50.22 49 HIS B N 1
ATOM 1598 C CA . HIS B 1 49 ? -1.732 -38.25 -17.125 1 50.22 49 HIS B CA 1
ATOM 1599 C C . HIS B 1 49 ? -2.465 -36.938 -17.453 1 50.22 49 HIS B C 1
ATOM 1601 O O . HIS B 1 49 ? -2.582 -36.562 -18.625 1 50.22 49 HIS B O 1
ATOM 1607 N N . GLY B 1 50 ? -3.555 -36.719 -16.938 1 57.47 50 GLY B N 1
ATOM 1608 C CA . GLY B 1 50 ? -4.27 -35.469 -17.172 1 57.47 50 GLY B CA 1
ATOM 1609 C C . GLY B 1 50 ? -3.354 -34.281 -17.266 1 57.47 50 GLY B C 1
ATOM 1610 O O . GLY B 1 50 ? -2.33 -34.219 -16.594 1 57.47 50 GLY B O 1
ATOM 1611 N N . SER B 1 51 ? -3.236 -33.531 -18.453 1 81.12 51 SER B N 1
ATOM 1612 C CA . SER B 1 51 ? -2.449 -32.344 -18.734 1 81.12 51 SER B CA 1
ATOM 1613 C C . SER B 1 51 ? -2.621 -31.297 -17.641 1 81.12 51 SER B C 1
ATOM 1615 O O . SER B 1 51 ? -3.66 -31.25 -16.969 1 81.12 51 SER B O 1
ATOM 1617 N N . CYS B 1 52 ? -1.427 -30.938 -17.109 1 93.19 52 CYS B N 1
ATOM 1618 C CA . CYS B 1 52 ? -1.463 -29.812 -16.188 1 93.19 52 CYS B CA 1
ATOM 1619 C C . CYS B 1 52 ? -2.193 -28.625 -16.797 1 93.19 52 CYS B C 1
ATOM 1621 O O . CYS B 1 52 ? -2.018 -28.328 -17.969 1 93.19 52 CYS B O 1
ATOM 1623 N N . THR B 1 53 ? -3.199 -28.094 -15.977 1 95.06 53 THR B N 1
ATOM 1624 C CA . THR B 1 53 ? -3.982 -26.953 -16.438 1 95.06 53 THR B CA 1
ATOM 1625 C C . THR B 1 53 ? -3.963 -25.828 -15.398 1 95.06 53 THR B C 1
ATOM 1627 O O . THR B 1 53 ? -3.287 -25.938 -14.367 1 95.06 53 THR B O 1
ATOM 1630 N N . ASN B 1 54 ? -4.66 -24.797 -15.734 1 96.5 54 ASN B N 1
ATOM 1631 C CA . ASN B 1 54 ? -4.73 -23.656 -14.82 1 96.5 54 ASN B CA 1
ATOM 1632 C C . ASN B 1 54 ? -5.336 -24.062 -13.477 1 96.5 54 ASN B C 1
ATOM 1634 O O . ASN B 1 54 ? -5.043 -23.438 -12.453 1 96.5 54 ASN B O 1
ATOM 1638 N N . LYS B 1 55 ? -6.145 -25.125 -13.531 1 96.56 55 LYS B N 1
ATOM 1639 C CA . LYS B 1 55 ? -6.77 -25.578 -12.289 1 96.56 55 LYS B CA 1
ATOM 1640 C C . LYS B 1 55 ? -5.727 -26.109 -11.312 1 96.56 55 LYS B C 1
ATOM 1642 O O . LYS B 1 55 ? -6.004 -26.266 -10.125 1 96.56 55 LYS B O 1
ATOM 1647 N N . ASP B 1 56 ? -4.539 -26.406 -11.82 1 97.06 56 ASP B N 1
ATOM 1648 C CA . ASP B 1 56 ? -3.486 -27.016 -11.016 1 97.06 56 ASP B CA 1
ATOM 1649 C C . ASP B 1 56 ? -2.617 -25.953 -10.352 1 97.06 56 ASP B C 1
ATOM 1651 O O . ASP B 1 56 ? -1.715 -26.266 -9.578 1 97.06 56 ASP B O 1
ATOM 1655 N N . ILE B 1 57 ? -2.771 -24.688 -10.664 1 98.5 57 ILE B N 1
ATOM 1656 C CA . ILE B 1 57 ? -2.096 -23.594 -9.977 1 98.5 57 ILE B CA 1
ATOM 1657 C C . ILE B 1 57 ? -2.975 -23.078 -8.844 1 98.5 57 ILE B C 1
ATOM 1659 O O . ILE B 1 57 ? -3.99 -22.422 -9.086 1 98.5 57 ILE B O 1
ATOM 1663 N N . SER B 1 58 ? -2.578 -23.406 -7.625 1 98.69 58 SER B N 1
ATOM 1664 C CA . SER B 1 58 ? -3.326 -22.969 -6.449 1 98.69 58 SER B CA 1
ATOM 1665 C C . SER B 1 58 ? -2.766 -21.672 -5.883 1 98.69 58 SER B C 1
ATOM 1667 O O . SER B 1 58 ? -1.551 -21.531 -5.727 1 98.69 58 SER B O 1
ATOM 1669 N N . ILE B 1 59 ? -3.658 -20.719 -5.609 1 98.88 59 ILE B N 1
ATOM 1670 C CA . ILE B 1 59 ? -3.307 -19.422 -5.027 1 98.88 59 ILE B CA 1
ATOM 1671 C C . ILE B 1 59 ? -4.062 -19.219 -3.717 1 98.88 59 ILE B C 1
ATOM 1673 O O . ILE B 1 59 ? -5.289 -19.328 -3.678 1 98.88 59 ILE B O 1
ATOM 1677 N N . SER B 1 60 ? -3.334 -18.984 -2.674 1 98.75 60 SER B N 1
ATOM 1678 C CA . SER B 1 60 ? -3.967 -18.734 -1.382 1 98.75 60 SER B CA 1
ATOM 1679 C C . SER B 1 60 ? -3.328 -17.547 -0.672 1 98.75 60 SER B C 1
ATOM 1681 O O . SER B 1 60 ? -2.152 -17.25 -0.889 1 98.75 60 SER B O 1
ATOM 1683 N N . GLN B 1 61 ? -4.176 -16.844 0.077 1 98.69 61 GLN B N 1
ATOM 1684 C CA . GLN B 1 61 ? -3.703 -15.719 0.885 1 98.69 61 GLN B CA 1
ATOM 1685 C C . GLN B 1 61 ? -4.25 -15.797 2.307 1 98.69 61 GLN B C 1
ATOM 1687 O O . GLN B 1 61 ? -5.383 -16.234 2.52 1 98.69 61 GLN B O 1
ATOM 1692 N N . SER B 1 62 ? -3.395 -15.477 3.266 1 97.81 62 SER B N 1
ATOM 1693 C CA . SER B 1 62 ? -3.805 -15.383 4.664 1 97.81 62 SER B CA 1
ATOM 1694 C C . SER B 1 62 ? -3.275 -14.109 5.312 1 97.81 62 SER B C 1
ATOM 1696 O O . SER B 1 62 ? -2.203 -13.625 4.953 1 97.81 62 SER B O 1
ATOM 1698 N N . ARG B 1 63 ? -4.086 -13.562 6.164 1 96.56 63 ARG B N 1
ATOM 1699 C CA . ARG B 1 63 ? -3.66 -12.375 6.902 1 96.56 63 ARG B CA 1
ATOM 1700 C C . ARG B 1 63 ? -2.836 -12.766 8.125 1 96.56 63 ARG B C 1
ATOM 1702 O O . ARG B 1 63 ? -3.199 -13.688 8.859 1 96.56 63 ARG B O 1
ATOM 1709 N N . GLU B 1 64 ? -1.738 -12.133 8.258 1 92.94 64 GLU B N 1
ATOM 1710 C CA . GLU B 1 64 ? -0.935 -12.336 9.453 1 92.94 64 GLU B CA 1
ATOM 1711 C C . GLU B 1 64 ? -1.267 -11.297 10.523 1 92.94 64 GLU B C 1
ATOM 1713 O O . GLU B 1 64 ? -1.512 -10.133 10.211 1 92.94 64 GLU B O 1
ATOM 1718 N N . THR B 1 65 ? -1.389 -11.742 11.727 1 81.06 65 THR B N 1
ATOM 1719 C CA . THR B 1 65 ? -1.728 -10.852 12.828 1 81.06 65 THR B CA 1
ATOM 1720 C C . THR B 1 65 ? -0.467 -10.25 13.445 1 81.06 65 THR B C 1
ATOM 1722 O O . THR B 1 65 ? 0.208 -10.891 14.25 1 81.06 65 THR B O 1
ATOM 1725 N N . LEU B 1 66 ? -0.027 -9.273 12.883 1 83 66 LEU B N 1
ATOM 1726 C CA . LEU B 1 66 ? 1.098 -8.523 13.438 1 83 66 LEU B CA 1
ATOM 1727 C C . LEU B 1 66 ? 0.702 -7.082 13.734 1 83 66 LEU B C 1
ATOM 1729 O O . LEU B 1 66 ? -0.382 -6.641 13.352 1 83 66 LEU B O 1
ATOM 1733 N N . ARG B 1 67 ? 1.547 -6.559 14.602 1 86.62 67 ARG B N 1
ATOM 1734 C CA . ARG B 1 67 ? 1.356 -5.137 14.867 1 86.62 67 ARG B CA 1
ATOM 1735 C C . ARG B 1 67 ? 1.728 -4.301 13.641 1 86.62 67 ARG B C 1
ATOM 1737 O O . ARG B 1 67 ? 2.576 -4.703 12.844 1 86.62 67 ARG B O 1
ATOM 1744 N N . GLY B 1 68 ? 1.021 -3.215 13.445 1 92.94 68 GLY B N 1
ATOM 1745 C CA . GLY B 1 68 ? 1.332 -2.34 12.328 1 92.94 68 GLY B CA 1
ATOM 1746 C C . GLY B 1 68 ? 0.422 -2.551 11.133 1 92.94 68 GLY B C 1
ATOM 1747 O O . GLY B 1 68 ? -0.727 -2.969 11.289 1 92.94 68 GLY B O 1
ATOM 1748 N N . ILE B 1 69 ? 0.964 -2.16 9.969 1 95.5 69 ILE B N 1
ATOM 1749 C CA . ILE B 1 69 ? 0.212 -2.316 8.734 1 95.5 69 ILE B CA 1
ATOM 1750 C C . ILE B 1 69 ? -0.135 -3.789 8.523 1 95.5 69 ILE B C 1
ATOM 1752 O O . ILE B 1 69 ? 0.714 -4.664 8.703 1 95.5 69 ILE B O 1
ATOM 1756 N N . PRO B 1 70 ? -1.377 -4.062 8.148 1 96.44 70 PRO B N 1
ATOM 1757 C CA . PRO B 1 70 ? -1.744 -5.457 7.883 1 96.44 70 PRO B CA 1
ATOM 1758 C C . PRO B 1 70 ? -0.785 -6.145 6.914 1 96.44 70 PRO B C 1
ATOM 1760 O O . PRO B 1 70 ? -0.3 -5.52 5.969 1 9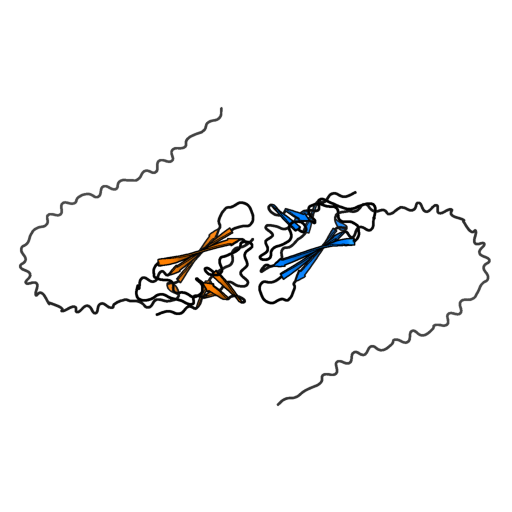6.44 70 PRO B O 1
ATOM 1763 N N . GLN B 1 71 ? -0.5 -7.418 7.168 1 98 71 GLN B N 1
ATOM 1764 C CA . GLN B 1 71 ? 0.351 -8.25 6.324 1 98 71 GLN B CA 1
ATOM 1765 C C . GLN B 1 71 ? -0.419 -9.445 5.781 1 98 71 GLN B C 1
ATOM 1767 O O . GLN B 1 71 ? -1.241 -10.039 6.484 1 98 71 GLN B O 1
ATOM 1772 N N . TYR B 1 72 ? -0.085 -9.812 4.613 1 98.31 72 TYR B N 1
ATOM 1773 C CA . TYR B 1 72 ? -0.735 -10.938 3.941 1 98.31 72 TYR B CA 1
ATOM 1774 C C . TYR B 1 72 ? 0.297 -11.891 3.355 1 98.31 72 TYR B C 1
ATOM 1776 O O . TYR B 1 72 ? 1.2 -11.469 2.629 1 98.31 72 TYR B O 1
ATOM 1784 N N . VAL B 1 73 ? 0.136 -13.141 3.717 1 98.62 73 VAL B N 1
ATOM 1785 C CA . VAL B 1 73 ? 0.984 -14.188 3.158 1 98.62 73 VAL B CA 1
ATOM 1786 C C . VAL B 1 73 ? 0.329 -14.773 1.908 1 98.62 73 VAL B C 1
ATOM 1788 O O . VAL B 1 73 ? -0.851 -15.133 1.929 1 98.62 73 VAL B O 1
ATOM 1791 N N . VAL B 1 74 ? 1.111 -14.805 0.851 1 98.88 74 VAL B N 1
ATOM 1792 C CA . VAL B 1 74 ? 0.658 -15.398 -0.401 1 98.88 74 VAL B CA 1
ATOM 1793 C C . VAL B 1 74 ? 1.396 -16.719 -0.645 1 98.88 74 VAL B C 1
ATOM 1795 O O . VAL B 1 74 ? 2.613 -16.797 -0.461 1 98.88 74 VAL B O 1
ATOM 1798 N N . GLN B 1 75 ? 0.633 -17.688 -0.994 1 98.81 75 GLN B N 1
ATOM 1799 C CA . GLN B 1 75 ? 1.2 -18.969 -1.443 1 98.81 75 GLN B CA 1
ATOM 1800 C C . GLN B 1 75 ? 0.667 -19.344 -2.82 1 98.81 75 GLN B C 1
ATOM 1802 O O . GLN B 1 75 ? -0.547 -19.375 -3.037 1 98.81 75 GLN B O 1
ATOM 1807 N N . ILE B 1 76 ? 1.553 -19.609 -3.707 1 98.88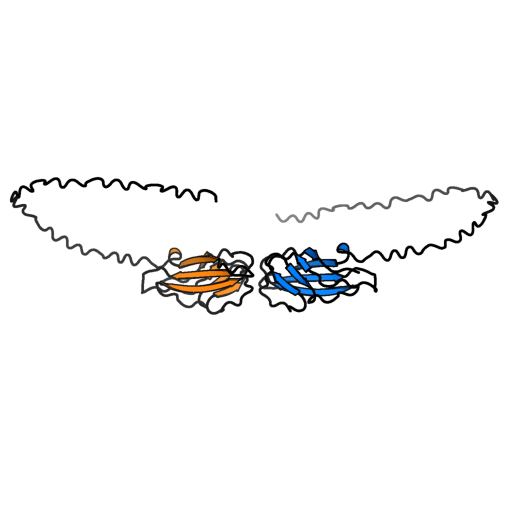 76 ILE B N 1
ATOM 1808 C CA . ILE B 1 76 ? 1.247 -20.109 -5.039 1 98.88 76 ILE B CA 1
ATOM 1809 C C . ILE B 1 76 ? 1.882 -21.484 -5.227 1 98.88 76 ILE B C 1
ATOM 1811 O O . ILE B 1 76 ? 3.096 -21.641 -5.07 1 98.88 76 ILE B O 1
ATOM 1815 N N . MET B 1 77 ? 1.02 -22.406 -5.648 1 98.69 77 MET B N 1
ATOM 1816 C CA . MET B 1 77 ? 1.506 -23.781 -5.664 1 98.69 77 MET B CA 1
ATOM 1817 C C . MET B 1 77 ? 1.116 -24.484 -6.961 1 98.69 77 MET B C 1
ATOM 1819 O O . MET B 1 77 ? 0.007 -24.297 -7.465 1 98.69 77 MET B O 1
ATOM 1823 N N . ASN B 1 78 ? 2.09 -25.266 -7.449 1 98.06 78 ASN B N 1
ATOM 1824 C CA . ASN B 1 78 ? 1.746 -26.234 -8.484 1 98.06 78 ASN B CA 1
ATOM 1825 C C . ASN B 1 78 ? 1.238 -27.547 -7.891 1 98.06 78 ASN B C 1
ATOM 1827 O O . ASN B 1 78 ? 2.01 -28.297 -7.301 1 98.06 78 ASN B O 1
ATOM 1831 N N . THR B 1 79 ? -0.025 -27.797 -8.156 1 96.94 79 THR B N 1
ATOM 1832 C CA . THR B 1 79 ? -0.617 -28.984 -7.555 1 96.94 79 THR B CA 1
ATOM 1833 C C . THR B 1 79 ? -0.731 -30.109 -8.578 1 96.94 79 THR B C 1
ATOM 1835 O O . THR B 1 79 ? -1.347 -31.141 -8.312 1 96.94 79 THR B O 1
ATOM 1838 N N . CYS B 1 80 ? -0.198 -29.812 -9.742 1 95.12 80 CYS B N 1
ATOM 1839 C CA . CYS B 1 80 ? -0.185 -30.859 -10.75 1 95.12 80 CYS B CA 1
ATOM 1840 C C . CYS B 1 80 ? 0.724 -32 -10.336 1 95.12 80 CYS B C 1
ATOM 1842 O O . CYS B 1 80 ? 1.868 -31.781 -9.93 1 95.12 80 CYS B O 1
ATOM 1844 N N . VAL B 1 81 ? 0.274 -33.281 -10.469 1 90 81 VAL B N 1
ATOM 1845 C CA . VAL B 1 81 ? 1.009 -34.438 -9.977 1 90 81 VAL B CA 1
ATOM 1846 C C . VAL B 1 81 ? 1.935 -34.969 -11.07 1 90 81 VAL B C 1
ATOM 1848 O O . VAL B 1 81 ? 2.859 -35.719 -10.789 1 90 81 VAL B O 1
ATOM 1851 N N . SER B 1 82 ? 1.682 -34.469 -12.25 1 84.81 82 SER B N 1
ATOM 1852 C CA . SER B 1 82 ? 2.555 -34.938 -13.32 1 84.81 82 SER B CA 1
ATOM 1853 C C . SER B 1 82 ? 3.982 -34.438 -13.133 1 84.81 82 SER B C 1
ATOM 1855 O O . SER B 1 82 ? 4.215 -33.219 -13.062 1 84.81 82 SER B O 1
ATOM 1857 N N . SER B 1 83 ? 4.91 -35.312 -12.961 1 81.12 83 SER B N 1
ATOM 1858 C CA . SER B 1 83 ? 6.305 -34.938 -12.797 1 81.12 83 SER B CA 1
ATOM 1859 C C . SER B 1 83 ? 6.918 -34.5 -14.125 1 81.12 83 SER B C 1
ATOM 1861 O O . SER B 1 83 ? 7.992 -33.906 -14.148 1 81.12 83 SER B O 1
ATOM 1863 N N . LYS B 1 84 ? 6.168 -34.75 -15.211 1 85.69 84 LYS B N 1
ATOM 1864 C CA . LYS B 1 84 ? 6.715 -34.438 -16.531 1 85.69 84 LYS B CA 1
ATOM 1865 C C . LYS B 1 84 ? 6.324 -33.062 -16.984 1 85.69 84 LYS B C 1
ATOM 1867 O O . LYS B 1 84 ? 6.781 -32.562 -18.031 1 85.69 84 LYS B O 1
ATOM 1872 N N . CYS B 1 85 ? 5.48 -32.406 -16.125 1 90.62 85 CYS B N 1
ATOM 1873 C CA . CYS B 1 85 ? 5.008 -31.094 -16.516 1 90.62 85 CYS B CA 1
ATOM 1874 C C . CYS B 1 85 ? 5.25 -30.062 -15.414 1 90.62 85 CYS B C 1
ATOM 1876 O O . CYS B 1 85 ? 4.77 -30.234 -14.297 1 90.62 85 CYS B O 1
ATOM 1878 N N . ALA B 1 86 ? 6.031 -29.062 -15.719 1 95.5 86 ALA B N 1
ATOM 1879 C CA . ALA B 1 86 ? 6.219 -27.922 -14.828 1 95.5 86 ALA B CA 1
ATOM 1880 C C . ALA B 1 86 ? 5.777 -26.625 -15.5 1 95.5 86 ALA B C 1
ATOM 1882 O O . ALA B 1 86 ? 6.484 -26.078 -16.359 1 95.5 86 ALA B O 1
ATOM 1883 N N . PRO B 1 87 ? 4.566 -26.109 -15.086 1 97.56 87 PRO B N 1
ATOM 1884 C CA . PRO B 1 87 ? 4.141 -24.828 -15.672 1 97.56 87 PRO B CA 1
ATOM 1885 C C . PRO B 1 87 ? 5.137 -23.703 -15.414 1 97.56 87 PRO B C 1
ATOM 1887 O O . PRO B 1 87 ? 5.816 -23.688 -14.391 1 97.56 87 PRO B O 1
ATOM 1890 N N . TYR B 1 88 ? 5.27 -22.828 -16.375 1 98.19 88 TYR B N 1
ATOM 1891 C CA . TYR B 1 88 ? 6.168 -21.672 -16.25 1 98.19 88 TYR B CA 1
ATOM 1892 C C . TYR B 1 88 ? 5.543 -20.422 -16.859 1 98.19 88 TYR B C 1
ATOM 1894 O O . TYR B 1 88 ? 4.414 -20.469 -17.359 1 98.19 88 TYR B O 1
ATOM 1902 N N . ASN B 1 89 ? 6.223 -19.312 -16.656 1 98.75 89 ASN B N 1
ATOM 1903 C CA . ASN B 1 89 ? 5.672 -18.047 -17.125 1 98.75 89 ASN B CA 1
ATOM 1904 C C . ASN B 1 89 ? 4.262 -17.828 -16.578 1 98.75 89 ASN B C 1
ATOM 1906 O O . ASN B 1 89 ? 3.344 -17.516 -17.344 1 98.75 89 ASN B O 1
ATOM 1910 N N . ILE B 1 90 ? 4.18 -18.109 -15.266 1 98.81 90 ILE B N 1
ATOM 1911 C CA . ILE B 1 90 ? 2.896 -17.969 -14.578 1 98.81 90 ILE B CA 1
ATOM 1912 C C . ILE B 1 90 ? 2.617 -16.5 -14.281 1 98.81 90 ILE B C 1
ATOM 1914 O O . ILE B 1 90 ? 3.443 -15.82 -13.672 1 98.81 90 ILE B O 1
ATOM 1918 N N . HIS B 1 91 ? 1.477 -15.984 -14.734 1 98.94 91 HIS B N 1
ATOM 1919 C CA . HIS B 1 91 ? 1.013 -14.625 -14.492 1 98.94 91 HIS B CA 1
ATOM 1920 C C . HIS B 1 91 ? -0.28 -14.617 -13.688 1 98.94 91 HIS B C 1
ATOM 1922 O O . HIS B 1 91 ? -1.16 -15.453 -13.906 1 98.94 91 HIS B O 1
ATOM 1928 N N . LEU B 1 92 ? -0.374 -13.727 -12.812 1 98.94 92 LEU B N 1
ATOM 1929 C CA . LEU B 1 92 ? -1.585 -13.539 -12.023 1 98.94 92 LEU B CA 1
ATOM 1930 C C . LEU B 1 92 ? -2.234 -12.195 -12.32 1 98.94 92 LEU B C 1
ATOM 1932 O O . LEU B 1 92 ? -1.541 -11.219 -12.625 1 98.94 92 LEU B O 1
ATOM 1936 N N . HIS B 1 93 ? -3.586 -12.148 -12.242 1 98.88 93 HIS B N 1
ATOM 1937 C CA . HIS B 1 93 ? -4.289 -10.891 -12.031 1 98.88 93 HIS B CA 1
ATOM 1938 C C . HIS B 1 93 ? -3.971 -10.305 -10.656 1 98.88 93 HIS B C 1
ATOM 1940 O O . HIS B 1 93 ? -4.102 -10.984 -9.641 1 98.88 93 HIS B O 1
ATOM 1946 N N . CYS B 1 94 ? -3.576 -9.055 -10.68 1 98.75 94 CYS B N 1
ATOM 1947 C CA . CYS B 1 94 ? -3.17 -8.5 -9.398 1 98.75 94 CYS B CA 1
ATOM 1948 C C . CYS B 1 94 ? -3.539 -7.023 -9.305 1 98.75 94 CYS B C 1
ATOM 1950 O O . CYS B 1 94 ? -3.125 -6.332 -8.367 1 98.75 94 CYS B O 1
ATOM 1952 N N . GLY B 1 95 ? -4.281 -6.371 -10.32 1 97.5 95 GLY B N 1
ATOM 1953 C CA . GLY B 1 95 ? -4.535 -4.941 -10.328 1 97.5 95 GLY B CA 1
ATOM 1954 C C . GLY B 1 95 ? -3.27 -4.109 -10.242 1 97.5 95 GLY B C 1
ATOM 1955 O O . GLY B 1 95 ? -2.316 -4.344 -10.992 1 97.5 95 GLY B O 1
ATOM 1956 N N . TRP B 1 96 ? -3.268 -3.033 -9.492 1 96.69 96 TRP B N 1
ATOM 1957 C CA . TRP B 1 96 ? -2.092 -2.223 -9.195 1 96.69 96 TRP B CA 1
ATOM 1958 C C . TRP B 1 96 ? -1.419 -2.686 -7.906 1 96.69 96 TRP B C 1
ATOM 1960 O O . TRP B 1 96 ? -1.05 -1.867 -7.062 1 96.69 96 TRP B O 1
ATOM 1970 N N . PHE B 1 97 ? -1.317 -4.016 -7.723 1 98.06 97 PHE B N 1
ATOM 1971 C CA . PHE B 1 97 ? -0.686 -4.602 -6.547 1 98.06 97 PHE B CA 1
ATOM 1972 C C . PHE B 1 97 ? 0.451 -3.719 -6.047 1 98.06 97 PHE B C 1
ATOM 1974 O O . PHE B 1 97 ? 1.322 -3.32 -6.82 1 98.06 97 PHE B O 1
ATOM 1981 N N . ALA B 1 98 ? 0.417 -3.402 -4.797 1 97.69 98 ALA B N 1
ATOM 1982 C CA . ALA B 1 98 ? 1.402 -2.588 -4.086 1 97.69 98 ALA B CA 1
ATOM 1983 C C . ALA B 1 98 ? 1.65 -3.129 -2.682 1 97.69 98 ALA B C 1
ATOM 1985 O O . ALA B 1 98 ? 0.752 -3.705 -2.062 1 97.69 98 ALA B O 1
ATOM 1986 N N . SER B 1 99 ? 2.859 -2.945 -2.227 1 97.75 99 SER B N 1
ATOM 1987 C CA . SER B 1 99 ? 3.236 -3.41 -0.896 1 97.75 99 SER B CA 1
ATOM 1988 C C . SER B 1 99 ? 4.145 -2.406 -0.196 1 97.75 99 SER B C 1
ATOM 1990 O O . SER B 1 99 ? 5.094 -1.894 -0.798 1 97.75 99 SER B O 1
ATOM 1992 N N . ALA B 1 100 ? 3.834 -2.123 1.026 1 96.81 100 ALA B N 1
ATOM 1993 C CA . ALA B 1 100 ? 4.711 -1.28 1.835 1 96.81 100 ALA B CA 1
ATOM 1994 C C . ALA B 1 100 ? 5.977 -2.035 2.24 1 96.81 100 ALA B C 1
ATOM 1996 O O . ALA B 1 100 ? 6.961 -1.426 2.662 1 96.81 100 ALA B O 1
ATOM 1997 N N . ARG B 1 101 ? 5.91 -3.244 2.15 1 95.56 101 ARG B N 1
ATOM 1998 C CA . ARG B 1 101 ? 7.066 -4.109 2.383 1 95.56 101 ARG B CA 1
ATOM 1999 C C . ARG B 1 101 ? 7.734 -4.492 1.068 1 95.56 101 ARG B C 1
ATOM 2001 O O . ARG B 1 101 ? 7.055 -4.773 0.078 1 95.56 101 ARG B O 1
ATOM 2008 N N . ILE B 1 102 ? 9.008 -4.551 1.152 1 95.38 102 ILE B N 1
ATOM 2009 C CA . ILE B 1 102 ? 9.734 -4.961 -0.043 1 95.38 102 ILE B CA 1
ATOM 2010 C C . ILE B 1 102 ? 9.523 -6.453 -0.293 1 95.38 102 ILE B C 1
ATOM 2012 O O . ILE B 1 102 ? 9.656 -7.27 0.621 1 95.38 102 ILE B O 1
ATOM 2016 N N . ILE B 1 103 ? 9.188 -6.777 -1.518 1 97.56 103 ILE B N 1
ATOM 2017 C CA . ILE B 1 103 ? 9.031 -8.156 -1.959 1 97.56 103 ILE B CA 1
ATOM 2018 C C . ILE B 1 103 ? 10.172 -8.531 -2.902 1 97.56 103 ILE B C 1
ATOM 2020 O O . ILE B 1 103 ? 10.57 -7.73 -3.752 1 97.56 103 ILE B O 1
ATOM 2024 N N . ASN B 1 104 ? 10.742 -9.695 -2.689 1 98.19 104 ASN B N 1
ATOM 2025 C CA . ASN B 1 104 ? 11.727 -10.211 -3.633 1 98.19 104 ASN B CA 1
ATOM 2026 C C . ASN B 1 104 ? 11.148 -10.344 -5.039 1 98.19 104 ASN B C 1
ATOM 2028 O O . ASN B 1 104 ? 10.266 -11.164 -5.277 1 98.19 104 ASN B O 1
ATOM 2032 N N . PRO B 1 105 ? 11.688 -9.539 -5.973 1 98.06 105 PRO B N 1
ATOM 2033 C CA . PRO B 1 105 ? 11.086 -9.539 -7.309 1 98.06 105 PRO B CA 1
ATOM 2034 C C . PRO B 1 105 ? 11.297 -10.852 -8.047 1 98.06 105 PRO B C 1
ATOM 2036 O O . PRO B 1 105 ? 10.633 -11.109 -9.062 1 98.06 105 PRO B O 1
ATOM 2039 N N . LYS B 1 106 ? 12.211 -11.703 -7.57 1 98.5 106 LYS B N 1
ATOM 2040 C CA . LYS B 1 106 ? 12.414 -13.008 -8.195 1 98.5 106 LYS B CA 1
ATOM 2041 C C . LYS B 1 106 ? 11.266 -13.961 -7.855 1 98.5 106 LYS B C 1
ATOM 2043 O O . LYS B 1 106 ? 11.055 -14.953 -8.555 1 98.5 106 LYS B O 1
ATOM 2048 N N . LEU B 1 107 ? 10.633 -13.656 -6.734 1 98.75 107 LEU B N 1
ATOM 2049 C CA . LEU B 1 107 ? 9.508 -14.492 -6.32 1 98.75 107 LEU B CA 1
ATOM 2050 C C . LEU B 1 107 ? 8.203 -13.977 -6.914 1 98.75 107 LEU B C 1
ATOM 2052 O O . LEU B 1 107 ? 7.375 -14.758 -7.383 1 98.75 107 LEU B O 1
ATOM 2056 N N . PHE B 1 108 ? 8.062 -12.727 -6.883 1 98.88 108 PHE B N 1
ATOM 2057 C CA . PHE B 1 108 ? 6.812 -12.102 -7.305 1 98.88 108 PHE B CA 1
ATOM 2058 C C . PHE B 1 108 ? 7.055 -10.656 -7.738 1 98.88 108 PHE B C 1
ATOM 2060 O O . PHE B 1 108 ? 7.629 -9.867 -6.988 1 98.88 108 PHE B O 1
ATOM 2067 N N . LYS B 1 109 ? 6.547 -10.352 -8.953 1 98.56 109 LYS B N 1
ATOM 2068 C CA . LYS B 1 109 ? 6.824 -9.023 -9.492 1 98.56 109 LYS B CA 1
ATOM 2069 C C . LYS B 1 109 ? 5.656 -8.508 -10.328 1 98.56 109 LYS B C 1
ATOM 2071 O O . LYS B 1 109 ? 5.176 -9.203 -11.227 1 98.56 109 LYS B O 1
ATOM 2076 N N . ARG B 1 110 ? 5.184 -7.328 -10.047 1 98.19 110 ARG B N 1
ATOM 2077 C CA . ARG B 1 110 ? 4.23 -6.668 -10.93 1 98.19 110 ARG B CA 1
ATOM 2078 C C . ARG B 1 110 ? 4.922 -6.129 -12.18 1 98.19 110 ARG B C 1
ATOM 2080 O O . ARG B 1 110 ? 5.836 -5.305 -12.078 1 98.19 110 ARG B O 1
ATOM 2087 N N . LEU B 1 111 ? 4.5 -6.539 -13.234 1 98 111 LEU B N 1
ATOM 2088 C CA . LEU B 1 111 ? 5.066 -6.082 -14.5 1 98 111 LEU B CA 1
ATOM 2089 C C . LEU B 1 111 ? 4.316 -4.859 -15.023 1 98 111 LEU B C 1
ATOM 2091 O O . LEU B 1 111 ? 4.926 -3.939 -15.57 1 98 111 LEU B O 1
ATOM 2095 N N . SER B 1 112 ? 3.006 -4.797 -14.953 1 97.5 112 SER B N 1
ATOM 2096 C CA . SER B 1 112 ? 2.066 -3.754 -15.352 1 97.5 112 SER B CA 1
ATOM 2097 C C . SER B 1 112 ? 0.726 -3.916 -14.648 1 97.5 112 SER B C 1
ATOM 2099 O O . SER B 1 112 ? 0.592 -4.742 -13.742 1 97.5 112 SER B O 1
ATOM 2101 N N . PHE B 1 113 ? -0.217 -3.016 -15.039 1 97.12 113 PHE B N 1
ATOM 2102 C CA . PHE B 1 113 ? -1.544 -3.162 -14.453 1 97.12 113 PHE B CA 1
ATOM 2103 C C . PHE B 1 113 ? -2.098 -4.559 -14.711 1 97.12 113 PHE B C 1
ATOM 2105 O O . PHE B 1 113 ? -2.121 -5.02 -15.852 1 97.12 113 PHE B O 1
ATOM 2112 N N . ASP B 1 114 ? -2.434 -5.242 -13.578 1 98.38 114 ASP B N 1
ATOM 2113 C CA . ASP B 1 114 ? -3.166 -6.504 -13.578 1 98.38 114 ASP B CA 1
ATOM 2114 C C . ASP B 1 114 ? -2.342 -7.613 -14.227 1 98.38 114 ASP B C 1
ATOM 2116 O O . ASP B 1 114 ? -2.891 -8.492 -14.898 1 98.38 114 ASP B O 1
ATOM 2120 N N . ASP B 1 115 ? -1.009 -7.512 -14.086 1 98.81 115 ASP B N 1
ATOM 2121 C CA . ASP B 1 115 ? -0.086 -8.523 -14.586 1 98.81 115 ASP B CA 1
ATOM 2122 C C . ASP B 1 115 ? 1.106 -8.695 -13.648 1 98.81 115 ASP B C 1
ATOM 2124 O O . ASP B 1 115 ? 2.027 -7.875 -13.648 1 98.81 115 ASP B O 1
ATOM 2128 N N . CYS B 1 116 ? 1.086 -9.773 -12.883 1 98.94 116 CYS B N 1
ATOM 2129 C CA . CYS B 1 116 ? 2.176 -10.086 -11.969 1 98.94 116 CYS B CA 1
ATOM 2130 C C . CYS B 1 116 ? 2.822 -11.414 -12.328 1 98.94 116 CYS B C 1
ATOM 2132 O O . CYS B 1 116 ? 2.127 -12.383 -12.656 1 98.94 116 CYS B O 1
ATOM 2134 N N . LEU B 1 117 ? 4.137 -11.422 -12.273 1 98.94 117 LEU B N 1
ATOM 2135 C CA . LEU B 1 117 ? 4.926 -12.586 -12.664 1 98.94 117 LEU B CA 1
ATOM 2136 C C . LEU B 1 117 ? 5.332 -13.398 -11.438 1 98.94 117 LEU B C 1
ATOM 2138 O O . LEU B 1 117 ? 5.773 -12.828 -10.43 1 98.94 117 LEU B O 1
ATOM 2142 N N . VAL B 1 118 ? 5.121 -14.664 -11.523 1 98.94 118 VAL B N 1
ATOM 2143 C CA . VAL B 1 118 ? 5.438 -15.578 -10.438 1 98.94 118 VAL B CA 1
ATOM 2144 C C . VAL B 1 118 ? 6.777 -16.266 -10.703 1 98.94 118 VAL B C 1
ATOM 2146 O O . VAL B 1 118 ? 7.039 -16.703 -11.82 1 98.94 118 VAL B O 1
ATOM 2149 N N . ASN B 1 119 ? 7.598 -16.297 -9.688 1 98.88 119 ASN B N 1
ATOM 2150 C CA . ASN B 1 119 ? 8.844 -17.047 -9.695 1 98.88 119 ASN B CA 1
ATOM 2151 C C . ASN B 1 119 ? 9.75 -16.625 -10.844 1 98.88 119 ASN B C 1
ATOM 2153 O O . ASN B 1 119 ? 10.422 -17.469 -11.453 1 98.88 119 ASN B O 1
ATOM 2157 N N . GLY B 1 120 ? 9.672 -15.383 -11.219 1 98.69 120 GLY B N 1
ATOM 2158 C CA . GLY B 1 120 ? 10.531 -14.875 -12.273 1 98.69 120 GLY B CA 1
ATOM 2159 C C . GLY B 1 120 ? 10.258 -15.531 -13.617 1 98.69 120 GLY B C 1
ATOM 2160 O O . GLY B 1 120 ? 11.117 -15.508 -14.508 1 98.69 120 GLY B O 1
ATOM 2161 N N . GLY B 1 121 ? 9.18 -16.188 -13.711 1 98.81 121 GLY B N 1
ATOM 2162 C CA . GLY B 1 121 ? 8.82 -16.875 -14.953 1 98.81 121 GLY B CA 1
ATOM 2163 C C . GLY B 1 121 ? 9.383 -18.281 -15.047 1 98.81 121 GLY B C 1
ATOM 2164 O O . GLY B 1 121 ? 9.133 -18.984 -16.031 1 98.81 121 GLY B O 1
ATOM 2165 N N . LYS B 1 122 ? 10.109 -18.734 -14.062 1 98.62 122 LYS B N 1
ATOM 2166 C CA . LYS B 1 122 ? 10.711 -20.062 -14.07 1 98.62 122 LYS B CA 1
ATOM 2167 C C . LYS B 1 122 ? 9.664 -21.141 -13.773 1 98.62 122 LYS B C 1
ATOM 2169 O O . LYS B 1 122 ? 8.609 -20.844 -13.219 1 98.62 122 LYS B O 1
ATOM 2174 N N . PRO B 1 123 ? 9.945 -22.312 -14.156 1 97.62 123 PRO B N 1
ATOM 2175 C CA . PRO B 1 123 ? 9 -23.406 -13.914 1 97.62 123 PRO B CA 1
ATOM 2176 C C . PRO B 1 123 ? 8.742 -23.641 -12.43 1 97.62 123 PRO B C 1
ATOM 2178 O O . PRO B 1 123 ? 9.625 -23.438 -11.602 1 97.62 123 PRO B O 1
ATOM 2181 N N . LEU B 1 124 ? 7.461 -24.062 -12.172 1 97.94 124 LEU B N 1
ATOM 2182 C CA . LEU B 1 124 ? 7.094 -24.594 -10.859 1 97.94 124 LEU B CA 1
ATOM 2183 C C . LEU B 1 124 ? 6.863 -26.109 -10.938 1 97.94 124 LEU B C 1
ATOM 2185 O O . LEU B 1 124 ? 5.871 -26.562 -11.516 1 97.94 124 LEU B O 1
ATOM 2189 N N . THR B 1 125 ? 7.809 -26.781 -10.359 1 96.12 125 THR B N 1
ATOM 2190 C CA . THR B 1 125 ? 7.66 -28.234 -10.375 1 96.12 125 THR B CA 1
ATOM 2191 C C . THR B 1 125 ? 6.531 -28.672 -9.445 1 96.12 125 THR B C 1
ATOM 2193 O O . THR B 1 125 ? 6.008 -27.859 -8.672 1 96.12 125 THR B O 1
ATOM 2196 N N . SER B 1 126 ? 6.102 -29.891 -9.633 1 94.75 126 SER B N 1
ATOM 2197 C CA . SER B 1 126 ? 4.992 -30.422 -8.852 1 94.75 126 SER B CA 1
ATOM 2198 C C . SER B 1 126 ? 5.195 -30.188 -7.359 1 94.75 126 SER B C 1
ATOM 2200 O O . SER B 1 126 ? 6.285 -30.391 -6.832 1 94.75 126 SER B O 1
ATOM 2202 N N . SER B 1 127 ? 4.219 -29.625 -6.676 1 96.12 127 SER B N 1
ATOM 2203 C CA . SER B 1 127 ? 4.125 -29.375 -5.238 1 96.12 127 SER B CA 1
ATOM 2204 C C . SER B 1 127 ? 5.02 -28.219 -4.809 1 96.12 127 SER B C 1
ATOM 2206 O O . SER B 1 127 ? 5.098 -27.891 -3.625 1 96.12 127 SER B O 1
ATOM 2208 N N . GLN B 1 128 ? 5.707 -27.656 -5.773 1 97.56 128 GLN B N 1
ATOM 2209 C CA . GLN B 1 128 ? 6.527 -26.5 -5.426 1 97.56 128 GLN B CA 1
ATOM 2210 C C . GLN B 1 128 ? 5.656 -25.297 -5.051 1 97.56 128 GLN B C 1
ATOM 2212 O O . GLN B 1 128 ? 4.617 -25.062 -5.672 1 97.56 128 GLN B O 1
ATOM 2217 N N . ILE B 1 129 ? 6.164 -24.531 -4.066 1 98.56 129 ILE B N 1
ATOM 2218 C CA . ILE B 1 129 ? 5.422 -23.391 -3.539 1 98.56 129 ILE B CA 1
ATOM 2219 C C . ILE B 1 129 ? 6.27 -22.141 -3.652 1 98.56 129 ILE B C 1
ATOM 2221 O O . ILE B 1 129 ? 7.453 -22.141 -3.311 1 98.56 129 ILE B O 1
ATOM 2225 N N . VAL B 1 130 ? 5.754 -21.094 -4.211 1 98.88 130 VAL B N 1
ATOM 2226 C CA . VAL B 1 130 ? 6.262 -19.734 -4.062 1 98.88 130 VAL B CA 1
ATOM 2227 C C . VAL B 1 130 ? 5.516 -19.016 -2.938 1 98.88 130 VAL B C 1
ATOM 2229 O O . VAL B 1 130 ? 4.285 -18.953 -2.945 1 98.88 130 VAL B O 1
ATOM 2232 N N . ARG B 1 131 ? 6.195 -18.516 -1.983 1 98.75 131 ARG B N 1
ATOM 2233 C CA . ARG B 1 131 ? 5.582 -17.859 -0.83 1 98.75 131 ARG B CA 1
ATOM 2234 C C . ARG B 1 131 ? 6.211 -16.5 -0.572 1 98.75 131 ARG B C 1
ATOM 2236 O O . ARG B 1 131 ? 7.434 -16.359 -0.602 1 98.75 131 ARG B O 1
ATOM 2243 N N . PHE B 1 132 ? 5.41 -15.508 -0.323 1 98.56 132 PHE B N 1
ATOM 2244 C CA . PHE B 1 132 ? 5.887 -14.188 0.065 1 98.56 132 PHE B CA 1
ATOM 2245 C C . PHE B 1 132 ? 4.855 -13.469 0.925 1 98.56 132 PHE B C 1
ATOM 2247 O O . PHE B 1 132 ? 3.707 -13.906 1.021 1 98.56 132 PHE B O 1
ATOM 2254 N N . THR B 1 133 ? 5.285 -12.445 1.59 1 98.06 133 THR B N 1
ATOM 2255 C CA . THR B 1 133 ? 4.426 -11.617 2.424 1 98.06 133 THR B CA 1
ATOM 2256 C C . THR B 1 133 ? 4.418 -10.172 1.925 1 98.06 133 THR B C 1
ATOM 2258 O O . THR B 1 133 ? 5.465 -9.625 1.568 1 98.06 133 THR B O 1
ATOM 2261 N N . TYR B 1 134 ? 3.24 -9.625 1.736 1 98.06 134 TYR B N 1
ATOM 2262 C CA . TYR B 1 134 ? 3.143 -8.203 1.444 1 98.06 134 TYR B CA 1
ATOM 2263 C C . TYR B 1 134 ? 2.367 -7.473 2.535 1 98.06 134 TYR B C 1
ATOM 2265 O O . TYR B 1 134 ? 1.697 -8.102 3.357 1 98.06 134 TYR B O 1
ATOM 2273 N N . SER B 1 135 ? 2.625 -6.16 2.561 1 97.44 135 SER B N 1
ATOM 2274 C CA . SER B 1 135 ? 1.981 -5.312 3.559 1 97.44 135 SER B CA 1
ATOM 2275 C C . SER B 1 135 ? 1.143 -4.223 2.9 1 97.44 135 SER B C 1
ATOM 2277 O O . SER B 1 135 ? 1.632 -3.492 2.037 1 97.44 135 SER B O 1
ATOM 2279 N N . ASN B 1 136 ? -0.112 -4.191 3.268 1 97.06 136 ASN B N 1
ATOM 2280 C CA . ASN B 1 136 ? -1.035 -3.156 2.816 1 97.06 136 ASN B CA 1
ATOM 2281 C C . ASN B 1 136 ? -2.291 -3.109 3.682 1 97.06 136 ASN B C 1
ATOM 2283 O O . ASN B 1 136 ? -2.559 -4.035 4.449 1 97.06 136 ASN B O 1
ATOM 2287 N N . SER B 1 137 ? -2.992 -2.01 3.521 1 95.56 137 SER B N 1
ATOM 2288 C CA . SER B 1 137 ? -4.172 -1.831 4.359 1 95.56 137 SER B CA 1
ATOM 2289 C C . SER B 1 137 ? -5.309 -2.748 3.918 1 95.56 137 SER B C 1
ATOM 2291 O O . SER B 1 137 ? -6.289 -2.92 4.645 1 95.56 137 SER B O 1
ATOM 2293 N N . PHE B 1 138 ? -5.211 -3.377 2.779 1 94.06 138 PHE B N 1
ATOM 2294 C CA . PHE B 1 138 ? -6.242 -4.297 2.311 1 94.06 138 PHE B CA 1
ATOM 2295 C C . PHE B 1 138 ? -5.625 -5.457 1.539 1 94.06 138 PHE B C 1
ATOM 2297 O O . PHE B 1 138 ? -4.461 -5.391 1.135 1 94.06 138 PHE B O 1
ATOM 2304 N N . LEU B 1 139 ? -6.387 -6.492 1.41 1 97.44 139 LEU B N 1
ATOM 2305 C CA . LEU B 1 139 ? -5.977 -7.684 0.674 1 97.44 139 LEU B CA 1
ATOM 2306 C C . LEU B 1 139 ? -6.191 -7.496 -0.824 1 97.44 139 LEU B C 1
ATOM 2308 O O . LEU B 1 139 ? -7.254 -7.047 -1.253 1 97.44 139 LEU B O 1
ATOM 2312 N N . TYR B 1 140 ? -5.184 -7.75 -1.668 1 98.06 140 TYR B N 1
ATOM 2313 C CA . TYR B 1 140 ? -5.359 -7.773 -3.115 1 98.06 140 TYR B CA 1
ATOM 2314 C C . TYR B 1 140 ? -5.938 -9.109 -3.576 1 98.06 140 TYR B C 1
ATOM 2316 O O . TYR B 1 140 ? -5.406 -10.172 -3.24 1 98.06 140 TYR B O 1
ATOM 2324 N N . PRO B 1 141 ? -6.984 -9.102 -4.359 1 97.81 141 PRO B N 1
ATOM 2325 C CA . PRO B 1 141 ? -7.5 -10.367 -4.895 1 97.81 141 PRO B CA 1
ATOM 2326 C C . PRO B 1 141 ? -6.621 -10.93 -6.012 1 97.81 141 PRO B C 1
ATOM 2328 O O . PRO B 1 141 ? -6.828 -10.609 -7.184 1 97.81 141 PRO B O 1
ATOM 2331 N N . LEU B 1 142 ? -5.656 -11.789 -5.754 1 98.88 142 LEU B N 1
ATOM 2332 C CA . LEU B 1 142 ? -4.797 -12.438 -6.738 1 98.88 142 LEU B CA 1
ATOM 2333 C C . LEU B 1 142 ? -5.5 -13.625 -7.387 1 98.88 142 LEU B C 1
ATOM 2335 O O . LEU B 1 142 ? -6.141 -14.422 -6.699 1 98.88 142 LEU B O 1
ATOM 2339 N N . ALA B 1 143 ? -5.418 -13.672 -8.703 1 98.81 143 ALA B N 1
ATOM 2340 C CA . ALA B 1 143 ? -6.059 -14.766 -9.422 1 98.81 143 ALA B CA 1
ATOM 2341 C C . ALA B 1 143 ? -5.219 -15.195 -10.625 1 98.81 143 ALA B C 1
ATOM 2343 O O . ALA B 1 143 ? -4.418 -14.414 -11.141 1 98.81 143 ALA B O 1
ATOM 2344 N N . PHE B 1 144 ? -5.422 -16.422 -11.07 1 98.94 144 PHE B N 1
ATOM 2345 C CA . PHE B 1 144 ? -4.691 -16.953 -12.211 1 98.94 144 PHE B CA 1
ATOM 2346 C C . PHE B 1 144 ? -5 -16.156 -13.469 1 98.94 144 PHE B C 1
ATOM 2348 O O . PHE B 1 144 ? -6.16 -15.844 -13.75 1 98.94 144 PHE B O 1
ATOM 2355 N N . LYS B 1 145 ? -3.971 -15.727 -14.164 1 98.88 145 LYS B N 1
ATOM 2356 C CA . LYS B 1 145 ? -4.133 -15.031 -15.438 1 98.88 145 LYS B CA 1
ATOM 2357 C C . LYS B 1 145 ? -3.711 -15.914 -16.609 1 98.88 145 LYS B C 1
ATOM 2359 O O . LYS B 1 145 ? -4.504 -16.172 -17.516 1 98.88 145 LYS B O 1
ATOM 2364 N N . SER B 1 146 ? -2.486 -16.359 -16.594 1 98.81 146 SER B N 1
ATOM 2365 C CA . SER B 1 146 ? -2.006 -17.219 -17.656 1 98.81 146 SER B CA 1
ATOM 2366 C C . SER B 1 146 ? -0.764 -18 -17.219 1 98.81 146 SER B C 1
ATOM 2368 O O . SER B 1 146 ? -0.13 -17.656 -16.219 1 98.81 146 SER B O 1
ATOM 2370 N N . ALA B 1 147 ? -0.439 -19 -17.969 1 98.69 147 ALA B N 1
ATOM 2371 C CA . ALA B 1 147 ? 0.779 -19.781 -17.828 1 98.69 147 ALA B CA 1
ATOM 2372 C C . ALA B 1 147 ? 1.002 -20.672 -19.047 1 98.69 147 ALA B C 1
ATOM 2374 O O . ALA B 1 147 ? 0.098 -20.844 -19.875 1 98.69 147 ALA B O 1
ATOM 2375 N N . LYS B 1 148 ? 2.277 -21.016 -19.188 1 97.62 148 LYS B N 1
ATOM 2376 C CA . LYS B 1 148 ? 2.578 -22.062 -20.172 1 97.62 148 LYS B CA 1
ATOM 2377 C C . LYS B 1 148 ? 2.594 -23.438 -19.5 1 97.62 148 LYS B C 1
ATOM 2379 O O . LYS B 1 148 ? 3.297 -23.656 -18.516 1 97.62 148 LYS B O 1
ATOM 2384 N N . PHE B 1 149 ? 1.653 -24.25 -20.156 1 95.5 149 PHE B N 1
ATOM 2385 C CA . PHE B 1 149 ? 1.58 -25.609 -19.625 1 95.5 149 PHE B CA 1
ATOM 2386 C C . PHE B 1 149 ? 2.219 -26.609 -20.594 1 95.5 149 PHE B C 1
ATOM 2388 O O . PHE B 1 149 ? 2.723 -26.219 -21.641 1 95.5 149 PHE B O 1
ATOM 2395 N N . CYS B 1 150 ? 2.215 -27.953 -20.172 1 82.25 150 CYS B N 1
ATOM 2396 C CA . CYS B 1 150 ? 2.846 -29.031 -20.953 1 82.25 150 CYS B CA 1
ATOM 2397 C C . CYS B 1 150 ? 1.928 -30.234 -21.062 1 82.25 150 CYS B C 1
ATOM 2399 O O . CYS B 1 150 ? 0.992 -30.391 -20.266 1 82.25 150 CYS B O 1
#

Solvent-accessible surface area (backbone atoms only — not comparable to full-atom values): 18333 Å² total; per-residue (Å²): 139,80,85,72,86,78,82,78,84,79,81,80,76,78,80,78,78,81,75,79,78,77,75,76,75,79,75,77,73,75,77,70,79,70,72,74,73,75,68,78,66,71,61,70,68,67,67,72,69,66,66,55,50,76,87,26,55,43,76,48,76,45,78,49,94,58,84,74,58,39,32,36,38,39,40,38,30,24,64,32,82,47,83,88,39,48,42,20,50,33,29,25,30,36,48,48,71,63,30,53,40,87,58,61,55,58,53,44,33,73,78,50,83,41,33,24,34,36,45,64,36,46,63,37,45,52,70,34,70,52,72,51,58,40,24,32,72,64,86,74,81,66,39,89,65,48,59,46,68,89,132,86,83,81,78,77,84,77,84,78,83,79,79,80,78,76,78,80,75,77,78,75,78,78,76,75,72,78,73,76,78,68,79,71,75,74,74,75,68,80,67,72,62,72,68,68,66,73,67,67,65,54,50,76,87,25,55,44,75,47,76,45,76,48,92,59,86,74,57,41,32,35,39,38,41,39,31,25,65,32,80,47,84,89,36,48,41,20,49,35,28,26,30,36,48,48,70,61,30,52,39,87,59,62,54,58,53,44,34,75,76,51,83,40,33,25,36,35,43,64,36,45,63,37,45,51,69,35,69,51,72,53,59,39,23,30,73,64,86,75,81,66,40,88,62,48,61,47,68,89

Foldseek 3Di:
DDDPPPPPPCPCPDDPPPDPPPPPPDPPPPPPPPPPPPPPCPVPPPVCLPWQDQVQWDWDKDWDDDPDFIKIKIKIWRQRPDQVKWKFQWWKQFAVDDAPDDDDLCAWADPDGRTMTGNVRDTHGHGRMRMDMGGHNDDTDIGTDDIDID/DDDPPPPPPPPPPPPPPPDPPPPDPPPPPPPPPPPPPPPPCPVPPPVVLPWQDQVQWDWDKDWDDDPDFIKIKIKIARQRPDQVKWKFQWWKQFAVDDAPDDDDLCAWADPDGRTMTGNVRDTHGHGRMRMDMGGHNDDTDIGTDDIDID

Radius of gyration: 39.3 Å; Cα contacts (8 Å, |Δi|>4): 541; chains: 2; bounding box: 45×150×93 Å

Sequence (300 aa):
MTITNYTSLFFICFIIPLVHCNVEKHSGHSTQIMHSFHEDRNGSKFSWHGSCTNKDISISQSRETLRGIPQYVVQIMNTCVSSKCAPYNIHLHCGWFASARIINPKLFKRLSFDDCLVNGGKPLTSSQIVRFTYSNSFLYPLAFKSAKFCMTITNYTSLFFICFIIPLVHCNVEKHSGHSTQIMHSFHEDRNGSKFSWHGSCTNKDISISQSRETLRGIPQYVVQIMNTCVSSKCAPYNIHLHCGWFASARIINPKLFKRLSFDDCLVNGGKPLTSSQIVRFTYSNSFLYPLAFKSAKFC

pLDDT: mean 75.05, std 30.51, range [22.91, 98.94]

InterPro domains:
  IPR040361 Tapetum determinant 1 [PF24068] (54-150)
  IPR040361 Tapetum determinant 1 [PTHR33184] (20-149)

Nearest PDB structures (foldseek):
  3isy-assembly1_A  TM=4.406E-01  e=8.192E-02  Bacillus subtilis
  3o0l-assembly1_B  TM=4.768E-01  e=5.952E-01  Shewanella loihica PV-4
  2czn-assembly1_A  TM=3.332E-01  e=3.648E+00  Pyrococcus furiosus
  7e8s-assembly1_I  TM=3.203E-01  e=9.559E+00  Saccharomyces cerevisiae S288C
  7e94-assembly1_I  TM=3.203E-01  e=9.559E+00  Saccharomyces cerevisiae S288C

Organism: Vicia faba (NCBI:txid3906)